Protein AF-A0A835PRR3-F1 (afdb_monomer_lite)

Secondary structure (DSSP, 8-state):
----BPP--GGGSGGGTTS---TT----B---------TT-------------SS-S--EEEE-TTS-EEEE---S--SEEEEEB-----SS-HHHHTT--B-EEEEE--TTS-HHHHHHHHHH---TT---HHHHS-SS-EEE-PPPPGGG-SS------S-EEEEEEESS--HHHHHHHHHTTEEEEEEETT--HHHHHHT--SEEEE---SS-GGG-HHHHHHHHTTBTTB-EEE-THHHHHHHHHTT--EEEEEEEEEEEEEEEEETTTTEEEEEEEEEEEEE-GGGPPTT----EEETTT--

Structure (mmCIF, N/CA/C/O backbone):
data_AF-A0A835PRR3-F1
#
_entry.id   AF-A0A835PRR3-F1
#
loop_
_atom_site.group_PDB
_atom_site.id
_atom_site.type_symbol
_atom_site.label_atom_id
_atom_site.label_alt_id
_atom_site.label_comp_id
_atom_site.label_asym_id
_atom_site.label_entity_id
_atom_site.label_seq_id
_atom_site.pdbx_PDB_ins_code
_atom_site.Cartn_x
_atom_site.Cartn_y
_atom_site.Cartn_z
_atom_site.occupancy
_atom_site.B_iso_or_equiv
_atom_site.auth_seq_id
_atom_site.auth_comp_id
_atom_site.auth_asym_id
_atom_site.auth_atom_id
_atom_site.pdbx_PDB_model_num
ATOM 1 N N . MET A 1 1 ? -4.590 7.959 -35.948 1.00 24.58 1 MET A N 1
ATOM 2 C CA . MET A 1 1 ? -4.380 8.519 -34.595 1.00 24.58 1 MET A CA 1
ATOM 3 C C . MET A 1 1 ? -3.191 7.795 -33.989 1.00 24.58 1 MET A C 1
ATOM 5 O O . MET A 1 1 ? -3.223 6.570 -33.960 1.00 24.58 1 MET A O 1
ATOM 9 N N . SER A 1 2 ? -2.133 8.516 -33.605 1.00 21.70 2 SER A N 1
ATOM 10 C CA . SER A 1 2 ? -0.987 7.900 -32.921 1.00 21.70 2 SER A CA 1
ATOM 11 C C . SER A 1 2 ? -1.391 7.552 -31.491 1.00 21.70 2 SER A C 1
ATOM 13 O O . SER A 1 2 ? -1.952 8.402 -30.801 1.00 21.70 2 SER A O 1
ATOM 15 N N . HIS A 1 3 ? -1.145 6.313 -31.068 1.00 23.25 3 HIS A N 1
ATOM 16 C CA . HIS A 1 3 ? -1.395 5.877 -29.698 1.00 23.25 3 HIS A CA 1
ATOM 17 C C . HIS A 1 3 ? -0.082 5.985 -28.918 1.00 23.25 3 HIS A C 1
ATOM 19 O O . HIS A 1 3 ? 0.772 5.098 -28.980 1.00 23.25 3 HIS A O 1
ATOM 25 N N . THR A 1 4 ? 0.088 7.098 -28.204 1.00 27.55 4 THR A N 1
ATOM 26 C CA . THR A 1 4 ? 1.218 7.289 -27.292 1.00 27.55 4 THR A CA 1
ATOM 27 C C . THR A 1 4 ? 1.032 6.407 -26.064 1.00 27.55 4 THR A C 1
ATOM 29 O O . THR A 1 4 ? 0.240 6.734 -25.181 1.00 27.55 4 THR A O 1
ATOM 32 N N . VAL A 1 5 ? 1.792 5.318 -25.980 1.00 29.97 5 VAL A N 1
ATOM 33 C CA . VAL A 1 5 ? 1.908 4.540 -24.744 1.00 29.97 5 VAL A CA 1
ATOM 34 C C . VAL A 1 5 ? 2.929 5.240 -23.848 1.00 29.97 5 VAL A C 1
ATOM 36 O O . VAL A 1 5 ? 4.074 5.463 -24.249 1.00 29.97 5 VAL A O 1
ATOM 39 N N . ARG A 1 6 ? 2.503 5.630 -22.643 1.00 35.03 6 ARG A N 1
ATOM 40 C CA . ARG A 1 6 ? 3.386 6.170 -21.604 1.00 35.03 6 ARG A CA 1
ATOM 41 C C . ARG A 1 6 ? 3.759 5.037 -20.658 1.00 35.03 6 ARG A C 1
ATOM 43 O O . ARG A 1 6 ? 2.879 4.451 -20.036 1.00 35.03 6 ARG A O 1
ATOM 50 N N . PHE A 1 7 ? 5.050 4.753 -20.561 1.00 36.50 7 PHE A N 1
ATOM 51 C CA . PHE A 1 7 ? 5.603 3.822 -19.582 1.00 36.50 7 PHE A CA 1
ATOM 52 C C . PHE A 1 7 ? 6.080 4.619 -18.370 1.00 36.50 7 PHE A C 1
ATOM 54 O O . PHE A 1 7 ? 6.680 5.687 -18.533 1.00 36.50 7 PHE A O 1
ATOM 61 N N . LEU A 1 8 ? 5.804 4.115 -17.169 1.00 39.47 8 LEU A N 1
ATOM 62 C CA . LEU A 1 8 ? 6.216 4.746 -15.919 1.00 39.47 8 LEU A CA 1
ATOM 63 C C . LEU A 1 8 ? 7.323 3.930 -15.262 1.00 39.47 8 LEU A C 1
ATOM 65 O O . LEU A 1 8 ? 7.172 2.727 -15.131 1.00 39.47 8 LEU A O 1
ATOM 69 N N . MET A 1 9 ? 8.394 4.592 -14.822 1.00 38.41 9 MET A N 1
ATOM 70 C CA . MET A 1 9 ? 9.474 3.999 -14.029 1.00 38.41 9 MET A CA 1
ATOM 71 C C . MET A 1 9 ? 9.696 4.842 -12.772 1.00 38.41 9 MET A C 1
ATOM 73 O O . MET A 1 9 ? 10.210 5.959 -12.851 1.00 38.41 9 MET A O 1
ATOM 77 N N . SER A 1 10 ? 9.334 4.310 -11.608 1.00 35.97 10 SER A N 1
ATOM 78 C CA . SER A 1 10 ? 9.335 5.054 -10.335 1.00 35.97 10 SER A CA 1
ATOM 79 C C . SER A 1 10 ? 10.709 5.521 -9.849 1.00 35.97 10 SER A C 1
ATOM 81 O O . SER A 1 10 ? 10.822 6.534 -9.162 1.00 35.97 10 SER A O 1
ATOM 83 N N . HIS A 1 11 ? 11.778 4.809 -10.211 1.00 32.09 11 HIS A N 1
ATOM 84 C CA . HIS A 1 11 ? 13.132 5.110 -9.738 1.00 32.09 11 HIS A CA 1
ATOM 85 C C . HIS A 1 11 ? 13.789 6.319 -10.434 1.00 32.09 11 HIS A C 1
ATOM 87 O O . HIS A 1 11 ? 14.873 6.733 -10.032 1.00 32.09 11 HIS A O 1
ATOM 93 N N . MET A 1 12 ? 13.150 6.940 -11.436 1.00 31.03 12 MET A N 1
ATOM 94 C CA . MET A 1 12 ? 13.678 8.162 -12.072 1.00 31.03 12 MET A CA 1
ATOM 95 C C . MET A 1 12 ? 13.361 9.469 -11.322 1.00 31.03 12 MET A C 1
ATOM 97 O O . MET A 1 12 ? 13.919 10.505 -11.673 1.00 31.03 12 MET A O 1
ATOM 101 N N . VAL A 1 13 ? 12.485 9.455 -10.310 1.00 32.78 13 VAL A N 1
ATOM 102 C CA . VAL A 1 13 ? 11.988 10.692 -9.663 1.00 32.78 13 VAL A CA 1
ATOM 103 C C . VAL A 1 13 ? 12.789 11.079 -8.406 1.00 32.78 13 VAL A C 1
ATOM 105 O O . VAL A 1 13 ? 12.761 12.232 -7.977 1.00 32.78 13 VAL A O 1
ATOM 108 N N . ARG A 1 14 ? 13.538 10.143 -7.803 1.00 32.22 14 ARG A N 1
ATOM 109 C CA . ARG A 1 14 ? 14.076 10.310 -6.437 1.00 32.22 14 ARG A CA 1
ATOM 110 C C . ARG A 1 14 ? 15.276 11.265 -6.320 1.00 32.22 14 ARG A C 1
ATOM 112 O O . ARG A 1 14 ? 15.438 11.881 -5.270 1.00 32.22 14 ARG A O 1
ATOM 119 N N . ASP A 1 15 ? 16.063 11.455 -7.381 1.00 27.59 15 ASP A N 1
ATOM 120 C CA . ASP A 1 15 ? 17.337 12.200 -7.322 1.00 27.59 15 ASP A CA 1
ATOM 121 C C . ASP A 1 15 ? 17.202 13.734 -7.219 1.00 27.59 15 ASP A C 1
ATOM 123 O O . ASP A 1 15 ? 18.200 14.413 -6.977 1.00 27.59 15 ASP A O 1
ATOM 127 N N . HIS A 1 16 ? 16.013 14.319 -7.419 1.00 31.92 16 HIS A N 1
ATOM 128 C CA . HIS A 1 16 ? 15.811 15.784 -7.475 1.00 31.92 16 HIS A CA 1
ATOM 129 C C . HIS A 1 16 ? 14.691 16.306 -6.545 1.00 31.92 16 HIS A C 1
ATOM 131 O O . HIS A 1 16 ? 14.059 17.328 -6.821 1.00 31.92 16 HIS A O 1
ATOM 137 N N . MET A 1 17 ? 14.482 15.654 -5.396 1.00 27.92 17 MET A N 1
ATOM 138 C CA . MET A 1 17 ? 13.503 16.035 -4.357 1.00 27.92 17 MET A CA 1
ATOM 139 C C . MET A 1 17 ? 13.890 17.309 -3.565 1.00 27.92 17 MET A C 1
ATOM 141 O O . MET A 1 17 ? 13.953 17.298 -2.340 1.00 27.92 17 MET A O 1
ATOM 145 N N . ASN A 1 18 ? 14.158 18.420 -4.259 1.00 27.00 18 ASN A N 1
ATOM 146 C CA . ASN A 1 18 ? 14.338 19.749 -3.653 1.00 27.00 18 ASN A CA 1
ATOM 147 C C . ASN A 1 18 ? 13.748 20.910 -4.483 1.00 27.00 18 ASN A C 1
ATOM 149 O O . ASN A 1 18 ? 13.787 22.059 -4.041 1.00 27.00 18 ASN A O 1
ATOM 153 N N . HIS A 1 19 ? 13.176 20.646 -5.667 1.00 27.19 19 HIS A N 1
ATOM 154 C CA . HIS A 1 19 ? 12.522 21.669 -6.490 1.00 27.19 19 HIS A CA 1
ATOM 155 C C . HIS A 1 19 ? 11.191 21.190 -7.084 1.00 27.19 19 HIS A C 1
ATOM 157 O O . HIS A 1 19 ? 10.981 20.009 -7.337 1.00 27.19 19 HIS A O 1
ATOM 163 N N . THR A 1 20 ? 10.279 22.143 -7.286 1.00 26.80 20 THR A N 1
ATOM 164 C CA . THR A 1 20 ? 8.867 21.933 -7.627 1.00 26.80 20 THR A CA 1
ATOM 165 C C . THR A 1 20 ? 8.673 21.140 -8.928 1.00 26.80 20 THR A C 1
ATOM 167 O O . THR A 1 20 ? 8.995 21.635 -10.014 1.00 26.80 20 THR A O 1
ATOM 170 N N . VAL A 1 21 ? 8.091 19.941 -8.811 1.00 28.31 21 VAL A N 1
ATOM 171 C CA . VAL A 1 21 ? 7.716 19.049 -9.926 1.00 28.31 21 VAL A CA 1
ATOM 172 C C . VAL A 1 21 ? 6.761 19.781 -10.877 1.00 28.31 21 VAL A C 1
ATOM 174 O O . VAL A 1 21 ? 5.802 20.417 -10.434 1.00 28.31 21 VAL A O 1
ATOM 177 N N . ARG A 1 22 ? 7.002 19.714 -12.192 1.00 25.97 22 ARG A N 1
ATOM 178 C CA . ARG A 1 22 ? 6.188 20.414 -13.208 1.00 25.97 22 ARG A CA 1
ATOM 179 C C . ARG A 1 22 ? 5.614 19.428 -14.242 1.00 25.97 22 ARG A C 1
ATOM 181 O O . ARG A 1 22 ? 6.009 18.272 -14.259 1.00 25.97 22 ARG A O 1
ATOM 188 N N . PRO A 1 23 ? 4.684 19.841 -15.129 1.00 28.30 23 PRO A N 1
ATOM 189 C CA . PRO A 1 23 ? 3.986 18.948 -16.077 1.00 28.30 23 PRO A CA 1
ATOM 190 C C . PRO A 1 23 ? 4.816 18.212 -17.154 1.00 28.30 23 PRO A C 1
ATOM 192 O O . PRO A 1 23 ? 4.285 17.918 -18.225 1.00 28.30 23 PRO A O 1
ATOM 195 N N . ARG A 1 24 ? 6.122 17.988 -16.961 1.00 30.05 24 ARG A N 1
ATOM 196 C CA . ARG A 1 24 ? 7.066 17.564 -18.013 1.00 30.05 24 ARG A CA 1
ATOM 197 C C . ARG A 1 24 ? 7.782 16.244 -17.726 1.00 30.05 24 ARG A C 1
ATOM 199 O O . ARG A 1 24 ? 8.630 15.856 -18.517 1.00 30.05 24 ARG A O 1
ATOM 206 N N . ASP A 1 25 ? 7.396 15.536 -16.670 1.00 31.38 25 ASP A N 1
ATOM 207 C CA . ASP A 1 25 ? 8.215 14.473 -16.080 1.00 31.38 25 ASP A CA 1
ATOM 208 C C . ASP A 1 25 ? 7.826 13.038 -16.541 1.00 31.38 25 ASP A C 1
ATOM 210 O O . ASP A 1 25 ? 8.001 12.070 -15.806 1.00 31.38 25 ASP A O 1
ATOM 214 N N . CYS A 1 26 ? 7.306 12.863 -17.771 1.00 35.88 26 CYS A N 1
ATOM 215 C CA . CYS A 1 26 ? 6.905 11.550 -18.327 1.00 35.88 26 CYS A CA 1
ATOM 216 C C . CYS A 1 26 ? 7.453 11.257 -19.738 1.00 35.88 26 CYS A C 1
ATOM 218 O O . CYS A 1 26 ? 7.429 12.116 -20.622 1.00 35.88 26 CYS A O 1
ATOM 220 N N . MET A 1 27 ? 7.829 9.993 -19.985 1.00 40.41 27 MET A N 1
ATOM 221 C CA . MET A 1 27 ? 8.346 9.532 -21.281 1.00 40.41 27 MET A CA 1
ATOM 222 C C . MET A 1 27 ? 7.255 9.400 -22.347 1.00 40.41 27 MET A C 1
ATOM 224 O O . MET A 1 27 ? 6.127 8.990 -22.080 1.00 40.41 27 MET A O 1
ATOM 228 N N . THR A 1 28 ? 7.631 9.711 -23.587 1.00 33.72 28 THR A N 1
ATOM 229 C CA . THR A 1 28 ? 6.841 9.445 -24.792 1.00 33.72 28 THR A CA 1
ATOM 230 C C . THR A 1 28 ? 7.548 8.365 -25.604 1.00 33.72 28 THR A C 1
ATOM 232 O O . THR A 1 28 ? 8.630 8.619 -26.133 1.00 33.72 28 THR A O 1
ATOM 235 N N . ILE A 1 29 ? 6.946 7.178 -25.724 1.00 34.09 29 ILE A N 1
ATOM 236 C CA . ILE A 1 29 ? 7.360 6.196 -26.733 1.00 34.09 29 ILE A CA 1
ATOM 237 C C . ILE A 1 29 ? 6.499 6.423 -27.979 1.00 34.09 29 ILE A C 1
ATOM 239 O O . ILE A 1 29 ? 5.290 6.188 -27.973 1.00 34.09 29 ILE A O 1
ATOM 243 N N . GLU A 1 30 ? 7.123 6.907 -29.054 1.00 30.89 30 GLU A N 1
ATOM 244 C CA . GLU A 1 30 ? 6.477 7.023 -30.363 1.00 30.89 30 GLU A CA 1
ATOM 245 C C . GLU A 1 30 ? 6.472 5.659 -31.061 1.00 30.89 30 GLU A C 1
ATOM 247 O O . GLU A 1 30 ? 7.415 5.291 -31.769 1.00 30.89 30 GLU A O 1
ATOM 252 N N . SER A 1 31 ? 5.384 4.907 -30.880 1.00 29.33 31 SER A N 1
ATOM 253 C CA . SER A 1 31 ? 5.149 3.671 -31.624 1.00 29.33 31 SER A CA 1
ATOM 254 C C . SER A 1 31 ? 4.989 3.978 -33.122 1.00 29.33 31 SER A C 1
ATOM 256 O O . SER A 1 31 ? 3.948 4.431 -33.596 1.00 29.33 31 SER A O 1
ATOM 258 N N . HIS A 1 32 ? 6.042 3.724 -33.902 1.00 27.72 32 HIS A N 1
ATOM 259 C CA . HIS A 1 32 ? 6.006 3.821 -35.363 1.00 27.72 32 HIS A CA 1
ATOM 260 C C . HIS A 1 32 ? 5.300 2.588 -35.954 1.00 27.72 32 HIS A C 1
ATOM 262 O O . HIS A 1 32 ? 5.912 1.714 -36.565 1.00 27.72 32 HIS A O 1
ATOM 268 N N . GLY A 1 33 ? 3.989 2.499 -35.715 1.00 23.42 33 GLY A N 1
ATOM 269 C CA . GLY A 1 33 ? 3.135 1.391 -36.130 1.00 23.42 33 GLY A CA 1
ATOM 270 C C . GLY A 1 33 ? 2.468 1.603 -37.492 1.00 23.42 33 GLY A C 1
ATOM 271 O O . GLY A 1 33 ? 1.622 2.478 -37.641 1.00 23.42 33 GLY A O 1
ATOM 272 N N . VAL A 1 34 ? 2.780 0.705 -38.433 1.00 22.50 34 VAL A N 1
ATOM 273 C CA . VAL A 1 34 ? 2.022 0.400 -39.666 1.00 22.50 34 VAL A CA 1
ATOM 274 C C . VAL A 1 34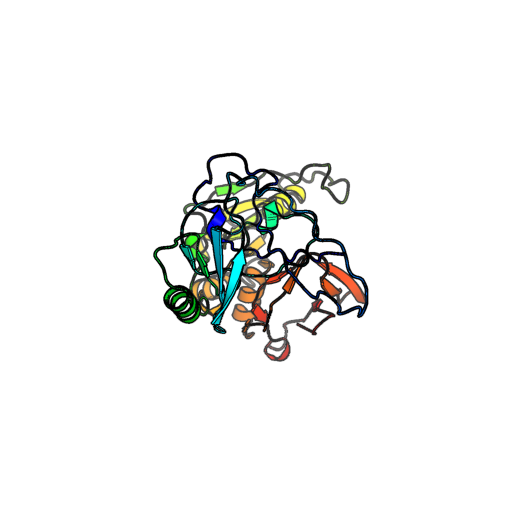 ? 1.905 1.533 -40.702 1.00 22.50 34 VAL A C 1
ATOM 276 O O . VAL A 1 34 ? 0.939 2.293 -40.740 1.00 22.50 34 VAL A O 1
ATOM 279 N N . VAL A 1 35 ? 2.818 1.528 -41.681 1.00 22.81 35 VAL A N 1
ATOM 280 C CA . VAL A 1 35 ? 2.527 2.080 -43.016 1.00 22.81 35 VAL A CA 1
ATOM 281 C C . VAL A 1 35 ? 1.766 1.017 -43.808 1.00 22.81 35 VAL A C 1
ATOM 283 O O . VAL A 1 35 ? 2.339 0.010 -44.221 1.00 22.81 35 VAL A O 1
ATOM 286 N N . GLY A 1 36 ? 0.467 1.233 -44.018 1.00 20.48 36 GLY A N 1
ATOM 287 C CA . GLY A 1 36 ? -0.329 0.397 -44.916 1.00 20.48 36 GLY A CA 1
ATOM 288 C C . GLY A 1 36 ? 0.148 0.546 -46.363 1.00 20.48 36 GLY A C 1
ATOM 289 O O . GLY A 1 36 ? 0.286 1.664 -46.862 1.00 20.48 36 GLY A O 1
ATOM 290 N N . ILE A 1 37 ? 0.387 -0.574 -47.048 1.00 23.11 37 ILE A N 1
ATOM 291 C CA . ILE A 1 37 ? 0.764 -0.571 -48.466 1.00 23.11 37 ILE A CA 1
ATOM 292 C C . ILE A 1 37 ? -0.478 -0.231 -49.297 1.00 23.11 37 ILE A C 1
ATOM 294 O O . ILE A 1 37 ? -1.300 -1.099 -49.582 1.00 23.11 37 ILE A O 1
ATOM 298 N N . ILE A 1 38 ? -0.595 1.030 -49.716 1.00 23.08 38 ILE A N 1
ATOM 299 C CA . ILE A 1 38 ? -1.476 1.430 -50.817 1.00 23.08 38 ILE A CA 1
ATOM 300 C C . ILE A 1 38 ? -0.634 1.382 -52.101 1.00 23.08 38 ILE A C 1
ATOM 302 O O . ILE A 1 38 ? 0.241 2.236 -52.278 1.00 23.08 38 ILE A O 1
ATOM 306 N N . PRO A 1 39 ? -0.835 0.404 -53.000 1.00 25.52 39 PRO A N 1
ATOM 307 C CA . PRO A 1 39 ? -0.102 0.374 -54.256 1.00 25.52 39 PRO A CA 1
ATOM 308 C C . PRO A 1 39 ? -0.560 1.526 -55.168 1.00 25.52 39 PRO A C 1
ATOM 310 O O . PRO A 1 39 ? -1.755 1.752 -55.340 1.00 25.52 39 PRO A O 1
ATOM 313 N N . ASN A 1 40 ? 0.408 2.190 -55.811 1.00 28.36 40 ASN A N 1
ATOM 314 C CA . ASN A 1 40 ? 0.242 3.185 -56.889 1.00 28.36 40 ASN A CA 1
ATOM 315 C C . ASN A 1 40 ? -0.033 4.661 -56.526 1.00 28.36 40 ASN A C 1
ATOM 317 O O . ASN A 1 40 ? -0.699 5.357 -57.289 1.00 28.36 40 ASN A O 1
ATOM 321 N N . VAL A 1 41 ? 0.597 5.208 -55.477 1.00 25.36 41 VAL A N 1
ATOM 322 C CA . VAL A 1 41 ? 0.830 6.670 -55.395 1.00 25.36 41 VAL A CA 1
ATOM 323 C C . VAL A 1 41 ? 2.331 6.976 -55.394 1.00 25.36 41 VAL A C 1
ATOM 325 O O . VAL A 1 41 ? 3.012 6.826 -54.383 1.00 25.36 41 VAL A O 1
ATOM 328 N N . ARG A 1 42 ? 2.861 7.440 -56.535 1.00 29.62 42 ARG A N 1
ATOM 329 C CA . ARG A 1 42 ? 4.204 8.040 -56.605 1.00 29.62 42 ARG A CA 1
ATOM 330 C C . ARG A 1 42 ? 4.153 9.452 -56.019 1.00 29.62 42 ARG A C 1
ATOM 332 O O . ARG A 1 42 ? 3.843 10.401 -56.734 1.00 29.62 42 ARG A O 1
ATOM 339 N N . ILE A 1 43 ? 4.485 9.599 -54.740 1.00 29.64 43 ILE A N 1
ATOM 340 C CA . ILE A 1 43 ? 4.765 10.918 -54.161 1.00 29.64 43 ILE A CA 1
ATOM 341 C C . ILE A 1 43 ? 6.177 11.328 -54.590 1.00 29.64 43 ILE A C 1
ATOM 343 O O . ILE A 1 43 ? 7.142 10.602 -54.352 1.00 29.64 43 ILE A O 1
ATOM 347 N N . ALA A 1 44 ? 6.295 12.479 -55.254 1.00 30.41 44 ALA A N 1
ATOM 348 C CA . ALA A 1 44 ? 7.583 13.024 -55.663 1.00 30.41 44 ALA A CA 1
ATOM 349 C C . ALA A 1 44 ? 8.435 13.353 -54.429 1.00 30.41 44 ALA A C 1
ATOM 351 O O . ALA A 1 44 ? 7.998 14.071 -53.528 1.00 30.41 44 ALA A O 1
ATOM 352 N N . GLN A 1 45 ? 9.657 12.827 -54.392 1.00 32.19 45 GLN A N 1
ATOM 353 C CA . GLN A 1 45 ? 10.551 12.983 -53.253 1.00 32.19 45 GLN A CA 1
ATOM 354 C C . GLN A 1 45 ? 11.202 14.370 -53.285 1.00 32.19 45 GLN A C 1
ATOM 356 O O . GLN A 1 45 ? 12.290 14.556 -53.826 1.00 32.19 45 GLN A O 1
ATOM 361 N N . ILE A 1 46 ? 10.510 15.360 -52.713 1.00 32.72 46 ILE A N 1
ATOM 362 C CA . ILE A 1 46 ? 11.083 16.682 -52.455 1.00 32.72 46 ILE A CA 1
ATOM 363 C C . ILE A 1 46 ? 12.263 16.487 -51.502 1.00 32.72 46 ILE A C 1
ATOM 365 O O . ILE A 1 46 ? 12.090 16.054 -50.361 1.00 32.72 46 ILE A O 1
ATOM 369 N N . ALA A 1 47 ? 13.464 16.809 -51.981 1.00 37.75 47 ALA A N 1
ATOM 370 C CA . ALA A 1 47 ? 14.680 16.803 -51.186 1.00 37.75 47 ALA A CA 1
ATOM 371 C C . ALA A 1 47 ? 14.638 17.951 -50.165 1.00 37.75 47 ALA A C 1
ATOM 373 O O . ALA A 1 47 ? 15.197 19.026 -50.375 1.00 37.75 47 ALA A O 1
ATOM 374 N N . LEU A 1 48 ? 13.948 17.725 -49.047 1.00 37.91 48 LEU A N 1
ATOM 375 C CA . LEU A 1 48 ? 14.081 18.565 -47.866 1.00 37.91 48 LEU A CA 1
ATOM 376 C C . LEU A 1 48 ? 15.512 18.417 -47.348 1.00 37.91 48 LEU A C 1
ATOM 378 O O . LEU A 1 48 ? 15.900 17.348 -46.872 1.00 37.91 48 LEU A O 1
ATOM 382 N N . ASN A 1 49 ? 16.284 19.501 -47.451 1.00 36.06 49 ASN A N 1
ATOM 383 C CA . ASN A 1 49 ? 17.604 19.606 -46.841 1.00 36.06 49 ASN A CA 1
ATOM 384 C C . ASN A 1 49 ? 17.525 19.134 -45.385 1.00 36.06 49 ASN A C 1
ATOM 386 O O . ASN A 1 49 ? 16.687 19.619 -44.618 1.00 36.06 49 ASN A O 1
ATOM 390 N N . LYS A 1 50 ? 18.404 18.201 -45.000 1.00 41.31 50 LYS A N 1
ATOM 391 C CA . LYS A 1 50 ? 18.578 17.820 -43.598 1.00 41.31 50 LYS A CA 1
ATOM 392 C C . LYS A 1 50 ? 19.102 19.035 -42.837 1.00 41.31 50 LYS A C 1
ATOM 394 O O . LYS A 1 50 ? 20.300 19.283 -42.799 1.00 41.31 50 LYS A O 1
ATOM 399 N N . VAL A 1 51 ? 18.190 19.788 -42.231 1.00 42.81 51 VAL A N 1
ATOM 400 C CA . VAL A 1 51 ? 18.529 20.650 -41.103 1.00 42.81 51 VAL A CA 1
ATOM 401 C C . VAL A 1 51 ? 18.940 19.705 -39.983 1.00 42.81 51 VAL A C 1
ATOM 403 O O . VAL A 1 51 ? 18.092 18.967 -39.472 1.00 42.81 51 VAL A O 1
ATOM 406 N N . ASP A 1 52 ? 20.228 19.696 -39.637 1.00 42.69 52 ASP A N 1
ATOM 407 C CA . ASP A 1 52 ? 20.710 18.971 -38.467 1.00 42.69 52 ASP A CA 1
ATOM 408 C C . ASP A 1 52 ? 19.981 19.514 -37.240 1.00 42.69 52 ASP A C 1
ATOM 410 O O . ASP A 1 52 ? 20.160 20.657 -36.815 1.00 42.69 52 ASP A O 1
ATOM 414 N N . ARG A 1 53 ? 19.079 18.691 -36.703 1.00 45.59 53 ARG A N 1
ATOM 415 C CA . ARG A 1 53 ? 18.337 19.023 -35.493 1.00 45.59 53 ARG A CA 1
ATOM 416 C C . ARG A 1 53 ? 19.339 18.951 -34.338 1.00 45.59 53 ARG A C 1
ATOM 418 O O . ARG A 1 53 ? 19.929 17.888 -34.158 1.00 45.59 53 ARG A O 1
ATOM 425 N N . PRO A 1 54 ? 19.520 20.005 -33.521 1.00 49.25 54 PRO A N 1
ATOM 426 C CA . PRO A 1 54 ? 20.522 20.019 -32.448 1.00 49.25 54 PRO A CA 1
ATOM 427 C C . PRO A 1 54 ? 20.184 19.099 -31.254 1.00 49.25 54 PRO A C 1
ATOM 429 O O . PRO A 1 54 ? 20.763 19.228 -30.179 1.00 49.25 54 PRO A O 1
ATOM 432 N N . TRP A 1 55 ? 19.247 18.164 -31.425 1.00 48.94 55 TRP A N 1
ATOM 433 C CA . TRP A 1 55 ? 18.862 17.141 -30.461 1.00 48.94 55 TRP A CA 1
ATOM 434 C C . TRP A 1 55 ? 18.820 15.773 -31.151 1.00 48.94 55 TRP A C 1
ATOM 436 O O . TRP A 1 55 ? 18.284 15.638 -32.255 1.00 48.94 55 TRP A O 1
ATOM 446 N N . LYS A 1 56 ? 19.335 14.738 -30.474 1.00 54.12 56 LYS A N 1
ATOM 447 C CA . LYS A 1 56 ? 19.184 13.343 -30.910 1.00 54.12 56 LYS A CA 1
ATOM 448 C C . LYS A 1 56 ? 17.688 13.002 -31.029 1.00 54.12 56 LYS A C 1
ATOM 450 O O . LYS A 1 56 ? 16.867 13.453 -30.226 1.00 54.12 56 LYS A O 1
ATOM 455 N N . THR A 1 57 ? 17.315 12.240 -32.058 1.00 57.38 57 THR A N 1
ATOM 456 C CA . THR A 1 57 ? 15.920 11.813 -32.290 1.00 57.38 57 THR A CA 1
ATOM 457 C C . THR A 1 57 ? 15.488 10.683 -31.359 1.00 57.38 57 THR A C 1
ATOM 459 O O . THR A 1 57 ? 14.323 10.638 -30.980 1.00 57.38 57 THR A O 1
ATOM 462 N N . ALA A 1 58 ? 16.432 9.839 -30.944 1.00 60.94 58 ALA A N 1
ATOM 463 C CA . ALA A 1 58 ? 16.328 8.931 -29.809 1.00 60.94 58 ALA A CA 1
ATOM 464 C C . ALA A 1 58 ? 17.696 8.892 -29.107 1.00 60.94 58 ALA A C 1
ATOM 466 O O . ALA A 1 58 ? 18.732 8.871 -29.774 1.00 60.94 58 ALA A O 1
ATOM 467 N N . ASP A 1 59 ? 17.698 8.935 -27.780 1.00 73.06 59 ASP A N 1
ATOM 468 C CA . ASP A 1 59 ? 18.891 8.957 -26.915 1.00 73.06 59 ASP A CA 1
ATOM 469 C C . ASP A 1 59 ? 18.714 8.096 -25.652 1.00 73.06 59 ASP A C 1
ATOM 471 O O . ASP A 1 59 ? 19.517 8.162 -24.724 1.00 73.06 59 ASP A O 1
ATOM 475 N N . THR A 1 60 ? 17.656 7.282 -25.616 1.00 81.56 60 THR A N 1
ATOM 476 C CA . THR A 1 60 ? 17.350 6.334 -24.540 1.00 81.56 60 THR A CA 1
ATOM 477 C C . THR A 1 60 ? 16.957 4.987 -25.127 1.00 81.56 60 THR A C 1
ATOM 479 O O . THR A 1 60 ? 16.381 4.915 -26.215 1.00 81.56 60 THR A O 1
ATOM 482 N N . ARG A 1 61 ? 17.216 3.919 -24.379 1.00 83.44 61 ARG A N 1
ATOM 483 C CA . ARG A 1 61 ? 16.710 2.570 -24.639 1.00 83.44 61 ARG A CA 1
ATOM 484 C C . ARG A 1 61 ? 15.880 2.096 -23.454 1.00 83.44 61 ARG A C 1
ATOM 486 O O . ARG A 1 61 ? 16.328 2.228 -22.316 1.00 83.44 61 ARG A O 1
ATOM 493 N N . LEU A 1 62 ? 14.709 1.534 -23.738 1.00 81.25 62 LEU A N 1
ATOM 494 C CA . LEU A 1 62 ? 13.979 0.650 -22.832 1.00 81.25 62 LEU A CA 1
ATOM 495 C C . LEU A 1 62 ? 14.291 -0.794 -23.237 1.00 81.25 62 LEU A C 1
ATOM 497 O O . LEU A 1 62 ? 13.990 -1.182 -24.365 1.00 81.25 62 LEU A O 1
ATOM 501 N N . ALA A 1 63 ? 14.892 -1.565 -22.335 1.00 81.19 63 ALA A N 1
ATOM 502 C CA . ALA A 1 63 ? 15.148 -2.992 -22.509 1.00 81.19 63 ALA A CA 1
ATOM 503 C C . ALA A 1 63 ? 14.248 -3.810 -21.575 1.00 81.19 63 ALA A C 1
ATOM 505 O O . ALA A 1 63 ? 14.142 -3.496 -20.385 1.00 81.19 63 ALA A O 1
ATOM 506 N N . LEU A 1 64 ? 13.617 -4.853 -22.116 1.00 78.56 64 LEU A N 1
ATOM 507 C CA . LEU A 1 64 ? 12.748 -5.774 -21.381 1.00 78.56 64 LEU A CA 1
ATOM 508 C C . LEU A 1 64 ? 13.371 -7.180 -21.304 1.00 78.56 64 LEU A C 1
ATOM 510 O O . LEU A 1 64 ? 14.248 -7.540 -22.093 1.00 78.56 64 LEU A O 1
ATOM 514 N N . GLU A 1 65 ? 12.919 -7.990 -20.343 1.00 77.19 65 GLU A N 1
ATOM 515 C CA . GLU A 1 65 ? 13.464 -9.335 -20.084 1.00 77.19 65 GLU A CA 1
ATOM 516 C C . GLU A 1 65 ? 13.316 -10.311 -21.269 1.00 77.19 65 GLU A C 1
ATOM 518 O O . GLU A 1 65 ? 14.163 -11.194 -21.470 1.00 77.19 65 GLU A O 1
ATOM 523 N N . ASP A 1 66 ? 12.294 -10.111 -22.107 1.00 78.25 66 ASP A N 1
ATOM 524 C CA . ASP A 1 66 ? 12.041 -10.880 -23.330 1.00 78.25 66 ASP A CA 1
ATOM 525 C C . ASP A 1 66 ? 13.100 -10.641 -24.425 1.00 78.25 66 ASP A C 1
ATOM 527 O O . ASP A 1 66 ? 13.195 -11.408 -25.383 1.00 78.25 66 ASP A O 1
ATOM 531 N N . GLY A 1 67 ? 13.959 -9.634 -24.245 1.00 78.56 67 GLY A N 1
ATOM 532 C CA . GLY A 1 67 ? 14.979 -9.219 -25.202 1.00 78.56 67 GLY A CA 1
ATOM 533 C C . GLY A 1 67 ? 14.515 -8.134 -26.172 1.00 78.56 67 GLY A C 1
ATOM 534 O O . GLY A 1 67 ? 15.283 -7.772 -27.064 1.00 78.56 67 GLY A O 1
ATOM 535 N N . SER A 1 68 ? 13.298 -7.601 -26.026 1.00 77.88 68 SER A N 1
ATOM 536 C CA . SER A 1 68 ? 12.856 -6.451 -26.810 1.00 77.88 68 SER A CA 1
ATOM 537 C C . SER A 1 68 ? 13.562 -5.166 -26.361 1.00 77.88 68 SER A C 1
ATOM 539 O O . SER A 1 68 ? 13.735 -4.891 -25.170 1.00 77.88 68 SER A O 1
ATOM 541 N N . ILE A 1 69 ? 13.983 -4.376 -27.352 1.00 80.94 69 ILE A N 1
ATOM 542 C CA . ILE A 1 69 ? 14.631 -3.075 -27.179 1.00 80.94 69 ILE A CA 1
ATOM 543 C C . ILE A 1 69 ? 13.782 -2.022 -27.881 1.00 80.94 69 ILE A C 1
ATOM 545 O O . ILE A 1 69 ? 13.506 -2.129 -29.077 1.00 80.94 69 ILE A O 1
ATOM 549 N N . TRP A 1 70 ? 13.412 -0.977 -27.150 1.00 80.06 70 TRP A N 1
ATOM 550 C CA . TRP A 1 70 ? 12.633 0.143 -27.663 1.00 80.06 70 TRP A CA 1
ATOM 551 C C . TRP A 1 70 ? 13.465 1.421 -27.590 1.00 80.06 70 TRP A C 1
ATOM 553 O O . TRP A 1 70 ? 13.835 1.884 -26.509 1.00 80.06 70 TRP A O 1
ATOM 563 N N . MET A 1 71 ? 13.761 1.998 -28.756 1.00 80.38 71 MET A N 1
ATOM 564 C CA . MET A 1 71 ? 14.417 3.302 -28.851 1.00 80.38 71 MET A CA 1
ATOM 565 C C . MET A 1 71 ? 13.434 4.399 -28.439 1.00 80.38 71 MET A C 1
ATOM 567 O O . MET A 1 71 ? 12.332 4.493 -28.980 1.00 80.38 71 MET A O 1
ATOM 571 N N . ALA A 1 72 ? 13.847 5.242 -27.500 1.00 73.25 72 ALA A N 1
ATOM 572 C CA . ALA A 1 72 ? 13.035 6.307 -26.932 1.00 73.25 72 ALA A CA 1
ATOM 573 C C . ALA A 1 72 ? 13.848 7.601 -26.776 1.00 73.25 72 ALA A C 1
ATOM 575 O O . ALA A 1 72 ? 15.062 7.644 -27.000 1.00 73.25 72 ALA A O 1
ATOM 576 N N . LYS A 1 73 ? 13.163 8.678 -26.391 1.00 73.81 73 LYS A N 1
ATOM 577 C CA . LYS A 1 73 ? 13.767 9.989 -26.154 1.00 73.81 73 LYS A CA 1
ATOM 578 C C . LYS A 1 73 ? 13.672 10.360 -24.674 1.00 73.81 73 LYS A C 1
ATOM 580 O O . LYS A 1 73 ? 12.574 10.358 -24.114 1.00 73.81 73 LYS A O 1
ATOM 585 N N . SER A 1 74 ? 14.801 10.717 -24.069 1.00 72.25 74 SER A N 1
ATOM 586 C CA . SER A 1 74 ? 14.857 11.265 -22.720 1.00 72.25 74 SER A CA 1
ATOM 587 C C . SER A 1 74 ? 14.443 12.733 -22.715 1.00 72.25 74 SER A C 1
ATOM 589 O O . SER A 1 74 ? 14.586 13.489 -23.678 1.00 72.25 74 SER A O 1
ATOM 591 N N . PHE A 1 75 ? 13.923 13.121 -21.567 1.00 67.75 75 PHE A N 1
ATOM 592 C CA . PHE A 1 75 ? 13.543 14.469 -21.165 1.00 67.75 75 PHE A CA 1
ATOM 593 C C . PHE A 1 75 ? 13.853 14.669 -19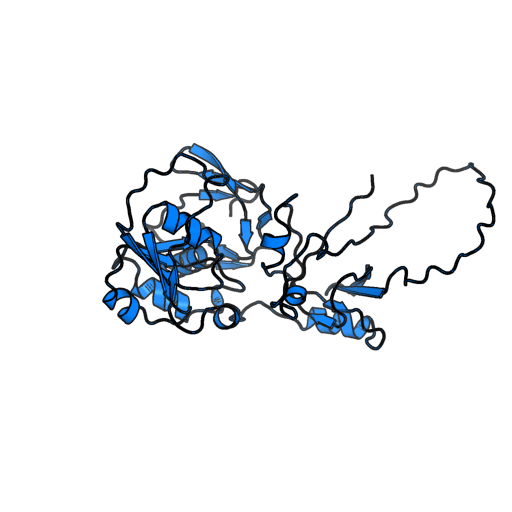.661 1.00 67.75 75 PHE A C 1
ATOM 595 O O . PHE A 1 75 ? 13.586 15.744 -19.131 1.00 67.75 75 PHE A O 1
ATOM 602 N N . GLY A 1 76 ? 14.394 13.640 -18.987 1.00 65.44 76 GLY A N 1
ATOM 603 C CA . GLY A 1 76 ? 14.689 13.596 -17.553 1.00 65.44 76 GLY A CA 1
ATOM 604 C C . GLY A 1 76 ? 16.184 13.410 -17.272 1.00 65.44 76 GLY A C 1
ATOM 605 O O . GLY A 1 76 ? 17.031 13.766 -18.095 1.00 65.44 76 GLY A O 1
ATOM 606 N N . ALA A 1 77 ? 16.517 12.853 -16.104 1.00 67.94 77 ALA A N 1
ATOM 607 C CA . ALA A 1 77 ? 17.902 12.602 -15.705 1.00 67.94 77 ALA A CA 1
ATOM 608 C C . ALA A 1 77 ? 18.629 11.628 -16.658 1.00 67.94 77 ALA A C 1
ATOM 610 O O . ALA A 1 77 ? 18.017 10.774 -17.303 1.00 67.94 77 ALA A O 1
ATOM 611 N N . ARG A 1 78 ? 19.960 11.757 -16.742 1.00 75.81 78 ARG A N 1
ATOM 612 C CA . ARG A 1 78 ? 20.826 10.817 -17.471 1.00 75.81 78 ARG A CA 1
ATOM 613 C C . ARG A 1 78 ? 21.307 9.713 -16.539 1.00 75.81 78 ARG A C 1
ATOM 615 O O . ARG A 1 78 ? 21.718 10.002 -15.422 1.00 75.81 78 ARG A O 1
ATOM 622 N N . GLY A 1 79 ? 21.341 8.485 -17.039 1.00 77.69 79 GLY A N 1
ATOM 623 C CA . GLY A 1 79 ? 21.860 7.323 -16.324 1.00 77.69 79 GLY A CA 1
ATOM 624 C C . GLY A 1 79 ? 21.292 6.018 -16.870 1.00 77.69 79 GLY A C 1
ATOM 625 O O . GLY A 1 79 ? 20.706 5.983 -17.955 1.00 77.69 79 GLY A O 1
ATOM 626 N N . THR A 1 80 ? 21.449 4.950 -16.092 1.00 77.56 80 THR A N 1
ATOM 627 C CA . THR A 1 80 ? 20.733 3.686 -16.288 1.00 77.56 80 THR A CA 1
ATOM 628 C C . THR A 1 80 ? 20.002 3.337 -15.005 1.00 77.56 80 THR A C 1
ATOM 630 O O . THR A 1 80 ? 20.662 3.142 -13.989 1.00 77.56 80 THR A O 1
ATOM 633 N N . GLN A 1 81 ? 18.678 3.212 -15.070 1.00 74.06 81 GLN A N 1
ATOM 634 C CA . GLN A 1 81 ? 17.863 2.692 -13.977 1.00 74.06 81 GLN A CA 1
ATOM 635 C C . GLN A 1 81 ? 17.307 1.320 -14.337 1.00 74.06 81 GLN A C 1
ATOM 637 O O . GLN A 1 81 ? 16.785 1.109 -15.433 1.00 74.06 81 GLN A O 1
ATOM 642 N N . VAL A 1 82 ? 17.424 0.398 -13.385 1.00 70.94 82 VAL A N 1
ATOM 643 C CA . VAL A 1 82 ? 16.800 -0.925 -13.410 1.00 70.94 82 VAL A CA 1
ATOM 644 C C . VAL A 1 82 ? 15.614 -0.892 -12.462 1.00 70.94 82 VAL A C 1
ATOM 646 O O . VAL A 1 82 ? 15.669 -0.247 -11.416 1.00 70.94 82 VAL A O 1
ATOM 649 N N . GLY A 1 83 ? 14.548 -1.584 -12.828 1.00 68.56 83 GLY A N 1
ATOM 650 C CA . GLY A 1 83 ? 13.373 -1.727 -11.998 1.00 68.56 83 GLY A CA 1
ATOM 651 C C . GLY A 1 83 ? 12.141 -1.283 -12.752 1.00 68.56 83 GLY A C 1
ATOM 652 O O . GLY A 1 83 ? 11.880 -1.803 -13.823 1.00 68.56 83 GLY A O 1
ATOM 653 N N . GLU A 1 84 ? 11.409 -0.366 -12.121 1.00 69.25 84 GLU A N 1
ATOM 654 C CA . GLU A 1 84 ? 9.953 -0.385 -11.924 1.00 69.25 84 GLU A CA 1
ATOM 655 C C . GLU A 1 84 ? 8.935 0.019 -13.071 1.00 69.25 84 GLU A C 1
ATOM 657 O O . GLU A 1 84 ? 8.307 1.059 -12.866 1.00 69.25 84 GLU A O 1
ATOM 662 N N . VAL A 1 85 ? 8.774 -0.665 -14.229 1.00 69.06 85 VAL A N 1
ATOM 663 C CA . VAL A 1 85 ? 8.068 -0.317 -15.517 1.00 69.06 85 VAL A CA 1
ATOM 664 C C . VAL A 1 85 ? 6.552 -0.684 -15.757 1.00 69.06 85 VAL A C 1
ATOM 666 O O . VAL A 1 85 ? 6.230 -1.449 -16.673 1.00 69.06 85 VAL A O 1
ATOM 669 N N . VAL A 1 86 ? 5.560 -0.141 -15.043 1.00 65.56 86 VAL A N 1
ATOM 670 C CA . VAL A 1 86 ? 4.110 -0.421 -15.272 1.00 65.56 86 VAL A CA 1
ATOM 671 C C . VAL A 1 86 ? 3.507 0.333 -16.462 1.00 65.56 86 VAL A C 1
ATOM 673 O O . VAL A 1 86 ? 3.980 1.401 -16.860 1.00 65.56 86 VAL A O 1
ATOM 676 N N . PHE A 1 87 ? 2.373 -0.176 -16.965 1.00 68.38 87 PHE A N 1
ATOM 677 C CA . PHE A 1 87 ? 1.350 0.672 -17.585 1.00 68.38 87 PHE A CA 1
ATOM 678 C C . PHE A 1 87 ? 0.301 1.056 -16.532 1.00 68.38 87 PHE A C 1
ATOM 680 O O . PHE A 1 87 ? -0.092 0.222 -15.722 1.00 68.38 87 PHE A O 1
ATOM 687 N N . ASN A 1 88 ? -0.170 2.304 -16.555 1.00 64.69 88 ASN A N 1
ATOM 688 C CA . ASN A 1 88 ? -1.296 2.768 -15.743 1.00 64.69 88 ASN A CA 1
ATOM 689 C C . ASN A 1 88 ? -2.334 3.413 -16.679 1.00 64.69 88 ASN A C 1
ATOM 691 O O . ASN A 1 88 ? -1.963 4.189 -17.560 1.00 64.69 88 ASN A O 1
ATOM 695 N N . THR A 1 89 ? -3.617 3.071 -16.540 1.00 66.81 89 THR A N 1
ATOM 696 C CA . THR A 1 89 ? -4.690 3.512 -17.458 1.00 66.81 89 THR A CA 1
ATOM 697 C C . THR A 1 89 ? -5.235 4.913 -17.157 1.00 66.81 89 THR A C 1
ATOM 699 O O . THR A 1 89 ? -6.093 5.411 -17.890 1.00 66.81 89 THR A O 1
ATOM 702 N N . SER A 1 90 ? -4.767 5.562 -16.088 1.00 59.97 90 SER A N 1
ATOM 703 C CA . SER A 1 90 ? -5.255 6.875 -15.657 1.00 59.97 90 SER A CA 1
ATOM 704 C C . SER A 1 90 ? -4.917 7.972 -16.672 1.00 59.97 90 SER A C 1
ATOM 706 O O . SER A 1 90 ? -3.766 8.160 -17.060 1.00 59.97 90 SER A O 1
ATOM 708 N N . LEU A 1 91 ? -5.935 8.733 -17.084 1.00 36.09 91 LEU A N 1
ATOM 709 C CA . LEU A 1 91 ? -5.803 9.817 -18.070 1.00 36.09 91 LEU A CA 1
ATOM 710 C C . LEU A 1 91 ? -5.291 11.139 -17.459 1.00 36.09 91 LEU A C 1
ATOM 712 O O . LEU A 1 91 ? -4.866 12.037 -18.186 1.00 36.09 91 LEU A O 1
ATOM 716 N N . THR A 1 92 ? -5.336 11.259 -16.131 1.00 41.50 92 THR A N 1
ATOM 717 C CA . THR A 1 92 ? -4.922 12.414 -15.317 1.00 41.50 92 THR A CA 1
ATOM 718 C C . THR A 1 92 ? -4.210 11.925 -14.043 1.00 41.50 92 THR A C 1
ATOM 720 O O . THR A 1 92 ? -4.103 10.720 -13.826 1.00 41.50 92 THR A O 1
ATOM 723 N N . GLY A 1 93 ? -3.688 12.839 -13.213 1.00 54.09 93 GLY A N 1
ATOM 724 C CA . GLY A 1 93 ? -3.014 12.484 -11.950 1.00 54.09 93 GLY A CA 1
ATOM 725 C C . GLY A 1 93 ? -1.579 11.961 -12.113 1.00 54.09 93 GLY A C 1
ATOM 726 O O . GLY A 1 93 ? -1.109 11.145 -11.325 1.00 54.09 93 GLY A O 1
ATOM 727 N N . TYR A 1 94 ? -0.877 12.366 -13.175 1.00 49.00 94 TYR A N 1
ATOM 728 C CA . TYR A 1 94 ? 0.445 11.821 -13.496 1.00 49.00 94 TYR A CA 1
ATOM 729 C C . TYR A 1 94 ? 1.530 12.197 -12.471 1.00 49.00 94 TYR A C 1
ATOM 731 O O . TYR A 1 94 ? 2.470 11.427 -12.317 1.00 49.00 94 TYR A O 1
ATOM 739 N N . GLN A 1 95 ? 1.425 13.323 -11.750 1.00 44.19 95 GLN A N 1
ATOM 740 C CA . GLN A 1 95 ? 2.415 13.681 -10.716 1.00 44.19 95 GLN A CA 1
ATOM 741 C C . GLN A 1 95 ? 2.279 12.766 -9.487 1.00 44.19 95 GLN A C 1
ATOM 743 O O . GLN A 1 95 ? 3.268 12.402 -8.859 1.00 44.19 95 GLN A O 1
ATOM 748 N N . GLU A 1 96 ? 1.052 12.344 -9.201 1.00 55.25 96 GLU A N 1
ATOM 749 C CA . GLU A 1 96 ? 0.627 11.494 -8.092 1.00 55.25 96 GLU A CA 1
ATOM 750 C C . GLU A 1 96 ? 0.807 9.992 -8.377 1.00 55.25 96 GLU A C 1
ATOM 752 O O . GLU A 1 96 ? 0.775 9.176 -7.453 1.00 55.25 96 GLU A O 1
ATOM 757 N N . ILE A 1 97 ? 0.975 9.633 -9.655 1.00 55.12 97 ILE A N 1
ATOM 758 C CA . ILE A 1 97 ? 1.319 8.287 -10.136 1.00 55.12 97 ILE A CA 1
ATOM 759 C C . ILE A 1 97 ? 2.843 8.145 -10.316 1.00 55.12 97 ILE A C 1
ATOM 761 O O . ILE A 1 97 ? 3.383 7.065 -10.103 1.00 55.12 97 ILE A O 1
ATOM 765 N N . LEU A 1 98 ? 3.570 9.224 -10.643 1.00 47.66 98 LEU A N 1
ATOM 766 C CA . LEU A 1 98 ? 5.041 9.227 -10.758 1.00 47.66 98 LEU A CA 1
ATOM 767 C C . LEU A 1 98 ? 5.773 8.851 -9.460 1.00 47.66 98 LEU A C 1
ATOM 769 O O . LEU A 1 98 ? 6.923 8.417 -9.511 1.00 47.66 98 LEU A O 1
ATOM 773 N N . THR A 1 99 ? 5.113 8.977 -8.311 1.00 49.50 99 THR A N 1
ATOM 774 C CA . THR A 1 99 ? 5.623 8.557 -7.000 1.00 49.50 99 THR A CA 1
ATOM 775 C C . THR A 1 99 ? 5.298 7.094 -6.640 1.00 49.50 99 THR A C 1
ATOM 777 O O . THR A 1 99 ? 5.589 6.679 -5.521 1.00 49.50 99 THR A O 1
ATOM 780 N N . ASP A 1 100 ? 4.735 6.297 -7.563 1.00 50.22 100 ASP A N 1
ATOM 781 C CA . ASP A 1 100 ? 4.203 4.938 -7.327 1.00 50.22 100 ASP A CA 1
ATOM 782 C C . ASP A 1 100 ? 4.990 3.842 -8.131 1.00 50.22 100 ASP A C 1
ATOM 784 O O . ASP A 1 100 ? 5.187 4.013 -9.337 1.00 50.22 100 ASP A O 1
ATOM 788 N N . PRO A 1 101 ? 5.493 2.731 -7.529 1.00 38.97 101 PRO A N 1
ATOM 789 C CA . PRO A 1 101 ? 6.439 1.785 -8.187 1.00 38.97 101 PRO A CA 1
ATOM 790 C C . PRO A 1 101 ? 5.903 0.391 -8.631 1.00 38.97 101 PRO A C 1
ATOM 792 O O . PRO A 1 101 ? 5.312 -0.282 -7.790 1.00 38.97 101 PRO A O 1
ATOM 795 N N . SER A 1 102 ? 6.179 -0.109 -9.874 1.00 32.59 102 SER A N 1
ATOM 796 C CA . SER A 1 102 ? 5.938 -1.533 -10.331 1.00 32.59 102 SER A CA 1
ATOM 797 C C . SER A 1 102 ? 6.412 -1.967 -11.782 1.00 32.59 102 SER A C 1
ATOM 799 O O . SER A 1 102 ? 6.333 -1.133 -12.658 1.00 32.59 102 SER A O 1
ATOM 801 N N . TYR A 1 103 ? 6.858 -3.243 -12.006 1.00 34.56 103 TYR A N 1
ATOM 802 C CA . TYR A 1 103 ? 7.473 -4.083 -13.133 1.00 34.56 103 TYR A CA 1
ATOM 803 C C . TYR A 1 103 ? 8.974 -4.111 -13.514 1.00 34.56 103 TYR A C 1
ATOM 805 O O . TYR A 1 103 ? 9.576 -3.089 -13.713 1.00 34.56 103 TYR A O 1
ATOM 813 N N . ALA A 1 104 ? 9.587 -5.275 -13.779 1.00 39.88 104 ALA A N 1
ATOM 814 C CA . ALA A 1 104 ? 11.017 -5.367 -14.133 1.00 39.88 104 ALA A CA 1
ATOM 815 C C . ALA A 1 104 ? 11.366 -4.920 -15.578 1.00 39.88 104 ALA A C 1
ATOM 817 O O . ALA A 1 104 ? 10.840 -5.446 -16.558 1.00 39.88 104 ALA A O 1
ATOM 818 N N . GLY A 1 105 ? 12.325 -3.999 -15.714 1.00 48.66 105 GLY A N 1
ATOM 819 C CA . GLY A 1 105 ? 12.923 -3.560 -16.981 1.00 48.66 105 GLY A CA 1
ATOM 820 C C . GLY A 1 105 ? 14.091 -2.590 -16.764 1.00 48.66 105 GLY A C 1
ATOM 821 O O . GLY A 1 105 ? 14.476 -2.318 -15.624 1.00 48.66 105 GLY A O 1
ATOM 822 N N . VAL A 1 106 ? 14.681 -2.066 -17.845 1.00 56.88 106 VAL A N 1
ATOM 823 C CA . VAL A 1 106 ? 15.823 -1.130 -17.774 1.00 56.88 106 VAL A CA 1
ATOM 824 C C . VAL A 1 106 ? 15.626 0.067 -18.696 1.00 56.88 106 VAL A C 1
ATOM 826 O O . VAL A 1 106 ? 15.455 -0.105 -19.901 1.00 56.88 106 VAL A O 1
ATOM 829 N N . LEU A 1 107 ? 15.725 1.281 -18.148 1.00 65.88 107 LEU A N 1
ATOM 830 C CA . LEU A 1 107 ? 15.860 2.521 -18.916 1.00 65.88 107 LEU A CA 1
ATOM 831 C C . LEU A 1 107 ? 17.313 2.988 -18.882 1.00 65.88 107 LEU A C 1
ATOM 833 O O . LEU A 1 107 ? 17.873 3.176 -17.805 1.00 65.88 107 LEU A O 1
ATOM 837 N N . SER A 1 108 ? 17.923 3.208 -20.049 1.00 62.72 108 SER A N 1
ATOM 838 C CA . SER A 1 108 ? 19.313 3.668 -20.155 1.00 62.72 108 SER A CA 1
ATOM 839 C C . SER A 1 108 ? 19.507 4.758 -21.203 1.00 62.72 108 SER A C 1
ATOM 841 O O . SER A 1 108 ? 19.166 4.571 -22.373 1.00 62.72 108 SER A O 1
ATOM 843 N N . THR A 1 109 ? 20.128 5.869 -20.797 1.00 65.25 109 THR A N 1
ATOM 844 C CA . THR A 1 109 ? 20.669 6.911 -21.691 1.00 65.25 109 THR A CA 1
ATOM 845 C C . THR A 1 109 ? 22.171 6.734 -21.957 1.00 65.25 109 THR A C 1
ATOM 847 O O . THR A 1 109 ? 22.811 7.625 -22.514 1.00 65.25 109 THR A O 1
ATOM 850 N N . GLU A 1 110 ? 22.786 5.648 -21.478 1.00 71.81 110 GLU A N 1
ATOM 851 C CA . GLU A 1 110 ? 24.237 5.446 -21.526 1.00 71.81 110 GLU A CA 1
ATOM 852 C C . GLU A 1 110 ? 24.630 4.633 -22.761 1.00 71.81 110 GLU A C 1
ATOM 854 O O . GLU A 1 110 ? 24.361 3.438 -22.834 1.00 71.81 110 GLU A O 1
ATOM 859 N N . GLU A 1 111 ? 25.303 5.255 -23.732 1.00 75.25 111 GLU A N 1
ATOM 860 C CA . GLU A 1 111 ? 25.760 4.584 -24.966 1.00 75.25 111 GLU A CA 1
ATOM 861 C C . GLU A 1 111 ? 26.875 3.548 -24.718 1.00 75.25 111 GLU A C 1
ATOM 863 O O . GLU A 1 111 ? 27.138 2.712 -25.577 1.00 75.25 111 GLU A O 1
ATOM 868 N N . SER A 1 112 ? 27.508 3.569 -23.540 1.00 82.88 112 SER A N 1
ATOM 869 C CA . SER A 1 112 ? 28.570 2.638 -23.134 1.00 82.88 112 SER A CA 1
ATOM 870 C C . SER A 1 112 ? 28.084 1.220 -22.821 1.00 82.88 112 SER A C 1
ATOM 872 O O . SER A 1 112 ? 28.888 0.294 -22.876 1.00 82.88 112 SER A O 1
ATOM 874 N N . LYS A 1 113 ? 26.797 1.036 -22.496 1.00 81.31 113 LYS A N 1
ATOM 875 C CA . LYS A 1 113 ? 26.195 -0.281 -22.228 1.00 81.31 113 LYS A CA 1
ATOM 876 C C . LYS A 1 113 ? 25.617 -0.872 -23.510 1.00 81.31 113 LYS A C 1
ATOM 878 O O . LYS A 1 113 ? 24.847 -0.211 -24.210 1.00 81.31 113 LYS A O 1
ATOM 883 N N . SER A 1 114 ? 25.941 -2.120 -23.817 1.00 87.44 114 SER A N 1
ATOM 884 C CA . SER A 1 114 ? 25.338 -2.856 -24.932 1.00 87.44 114 SER A CA 1
ATOM 885 C C . SER A 1 114 ? 23.895 -3.273 -24.622 1.00 87.44 114 SER A C 1
ATOM 887 O O . SER A 1 114 ? 23.524 -3.465 -23.465 1.00 87.44 114 SER A O 1
ATOM 889 N N . ASP A 1 115 ? 23.077 -3.478 -25.657 1.00 83.50 115 ASP A N 1
ATOM 890 C CA . ASP A 1 115 ? 21.696 -3.968 -25.495 1.00 83.50 115 ASP A CA 1
ATOM 891 C C . ASP A 1 115 ? 21.647 -5.311 -24.750 1.00 83.50 115 ASP A C 1
ATOM 893 O O . ASP A 1 115 ? 20.752 -5.551 -23.944 1.00 83.50 115 ASP A O 1
ATOM 897 N N . LYS A 1 116 ? 22.658 -6.166 -24.963 1.00 85.25 116 LYS A N 1
ATOM 898 C CA . LYS A 1 116 ? 22.803 -7.446 -24.263 1.00 85.25 116 LYS A CA 1
ATOM 899 C C . LYS A 1 116 ? 22.986 -7.255 -22.755 1.00 85.25 116 LYS A C 1
ATOM 901 O O . LYS A 1 116 ? 22.380 -7.994 -21.989 1.00 85.25 116 LYS A O 1
ATOM 906 N N . GLU A 1 117 ? 23.794 -6.284 -22.332 1.00 83.06 117 GLU A N 1
ATOM 907 C CA . GLU A 1 117 ? 23.972 -5.968 -20.909 1.00 83.06 117 GLU A CA 1
ATOM 908 C C . GLU A 1 117 ? 22.689 -5.392 -20.302 1.00 83.06 117 GLU A C 1
ATOM 910 O O . GLU A 1 117 ? 22.323 -5.784 -19.201 1.00 83.06 117 GLU A O 1
ATOM 915 N N . LEU A 1 118 ? 21.957 -4.538 -21.027 1.00 79.94 118 LEU A N 1
ATOM 916 C CA . LEU A 1 118 ? 20.678 -3.993 -20.551 1.00 79.94 118 LEU A CA 1
ATOM 917 C C . LEU A 1 118 ? 19.598 -5.080 -20.393 1.00 79.94 118 LEU A C 1
ATOM 919 O O . LEU A 1 118 ? 18.874 -5.081 -19.401 1.00 79.94 118 LEU A O 1
ATOM 923 N N . VAL A 1 119 ? 19.513 -6.035 -21.325 1.00 78.88 119 VAL A N 1
ATOM 924 C CA . VAL A 1 119 ? 18.598 -7.190 -21.227 1.00 78.88 119 VAL A CA 1
ATOM 925 C C . VAL A 1 119 ? 19.010 -8.138 -20.100 1.00 78.88 119 VAL A C 1
ATOM 927 O O . VAL A 1 119 ? 18.154 -8.656 -19.387 1.00 78.88 119 VAL A O 1
ATOM 930 N N . GLU A 1 120 ? 20.309 -8.357 -19.897 1.00 82.06 120 GLU A N 1
ATOM 931 C CA . GLU A 1 120 ? 20.803 -9.174 -18.787 1.00 82.06 120 GLU A CA 1
ATOM 932 C C . GLU A 1 120 ? 20.511 -8.508 -17.430 1.00 82.06 120 GLU A C 1
ATOM 934 O O . GLU A 1 120 ? 20.011 -9.164 -16.520 1.00 82.06 120 GLU A O 1
ATOM 939 N N . MET A 1 121 ? 20.696 -7.187 -17.320 1.00 78.75 121 MET A N 1
ATOM 940 C CA . MET A 1 121 ? 20.287 -6.398 -16.151 1.00 78.75 121 MET A CA 1
ATOM 941 C C . MET A 1 121 ? 18.772 -6.491 -15.891 1.00 78.75 121 MET A C 1
ATOM 943 O O . MET A 1 121 ? 18.372 -6.642 -14.738 1.00 78.75 121 MET A O 1
ATOM 947 N N . ALA A 1 122 ? 17.934 -6.464 -16.937 1.00 74.25 122 ALA A N 1
ATOM 948 C CA . ALA A 1 122 ? 16.485 -6.654 -16.807 1.00 74.25 122 ALA A CA 1
ATOM 949 C C . ALA A 1 122 ? 16.136 -8.043 -16.241 1.00 74.25 122 ALA A C 1
ATOM 951 O O . ALA A 1 122 ? 15.333 -8.147 -15.320 1.00 74.25 122 ALA A O 1
ATOM 952 N N . ARG A 1 123 ? 16.778 -9.103 -16.753 1.00 76.69 123 ARG A N 1
ATOM 953 C CA . ARG A 1 123 ? 16.559 -10.505 -16.338 1.00 76.69 123 ARG A CA 1
ATOM 954 C C . ARG A 1 123 ? 17.067 -10.831 -14.936 1.00 76.69 123 ARG A C 1
ATOM 956 O O . ARG A 1 123 ? 16.557 -11.747 -14.294 1.00 76.69 123 ARG A O 1
ATOM 963 N N . GLN A 1 124 ? 18.102 -10.130 -14.481 1.00 77.06 124 GLN A N 1
ATOM 964 C CA . GLN A 1 124 ? 18.664 -10.313 -13.143 1.00 77.06 124 GLN A CA 1
ATOM 965 C C . GLN A 1 124 ? 17.858 -9.581 -12.061 1.00 77.06 124 GLN A C 1
ATOM 967 O O . GLN A 1 124 ? 17.941 -9.958 -10.890 1.00 77.06 124 GLN A O 1
ATOM 972 N N . TRP A 1 125 ? 17.058 -8.575 -12.430 1.00 68.50 125 TRP A N 1
ATOM 973 C CA . TRP A 1 125 ? 16.233 -7.829 -11.485 1.00 68.50 125 TRP A CA 1
ATOM 974 C C . TRP A 1 125 ? 15.085 -8.671 -10.918 1.00 68.50 125 TRP A C 1
ATOM 976 O O . TRP A 1 125 ? 14.344 -9.326 -11.650 1.00 68.50 125 TRP A O 1
ATOM 986 N N . LYS A 1 126 ? 14.904 -8.625 -9.594 1.00 65.69 126 LYS A N 1
ATOM 987 C CA . LYS A 1 126 ? 13.811 -9.306 -8.891 1.00 65.69 126 LYS A CA 1
ATOM 988 C C . LYS A 1 126 ? 13.270 -8.418 -7.777 1.00 65.69 126 LYS A C 1
ATOM 990 O O . LYS A 1 126 ? 14.010 -8.054 -6.873 1.00 65.69 126 LYS A O 1
ATOM 995 N N . ILE A 1 127 ? 11.969 -8.128 -7.830 1.00 67.12 127 ILE A N 1
ATOM 996 C CA . ILE A 1 127 ? 11.225 -7.428 -6.765 1.00 67.12 127 ILE A CA 1
ATOM 997 C C . ILE A 1 127 ? 10.514 -8.383 -5.787 1.00 67.12 127 ILE A C 1
ATOM 999 O O . ILE A 1 127 ? 10.162 -7.997 -4.677 1.00 67.12 127 ILE A O 1
ATOM 1003 N N . VAL A 1 128 ? 10.274 -9.632 -6.200 1.00 69.69 128 VAL A N 1
ATOM 1004 C CA . VAL A 1 128 ? 9.605 -10.651 -5.371 1.00 69.69 128 VAL A CA 1
ATOM 1005 C C . VAL A 1 128 ? 10.499 -10.983 -4.177 1.00 69.69 128 VAL A C 1
ATOM 1007 O O . VAL A 1 128 ? 11.680 -11.275 -4.369 1.00 69.69 128 VAL A O 1
ATOM 1010 N N . GLY A 1 129 ? 9.944 -10.942 -2.965 1.00 71.81 129 GLY A N 1
ATOM 1011 C CA . GLY A 1 129 ? 10.698 -11.164 -1.726 1.00 71.81 129 GLY A CA 1
ATOM 1012 C C . GLY A 1 129 ? 11.595 -10.004 -1.254 1.00 71.81 129 GLY A C 1
ATOM 1013 O O . GLY A 1 129 ? 12.460 -10.242 -0.414 1.00 71.81 129 GLY A O 1
ATOM 1014 N N . VAL A 1 130 ? 11.424 -8.772 -1.758 1.00 78.06 130 VAL A N 1
ATOM 1015 C CA . VAL A 1 130 ? 12.195 -7.587 -1.314 1.00 78.06 130 VAL A CA 1
ATOM 1016 C C . VAL A 1 130 ? 11.343 -6.645 -0.448 1.00 78.06 130 VAL A C 1
ATOM 1018 O O . VAL A 1 130 ? 10.303 -6.157 -0.892 1.00 78.06 130 VAL A O 1
ATOM 1021 N N . ASP A 1 131 ? 11.807 -6.348 0.775 1.00 83.25 131 ASP A N 1
ATOM 1022 C CA . ASP A 1 131 ? 11.235 -5.323 1.669 1.00 83.25 131 ASP A CA 1
ATOM 1023 C C . ASP A 1 131 ? 11.554 -3.918 1.135 1.00 83.25 131 ASP A C 1
ATOM 1025 O O . ASP A 1 131 ? 12.602 -3.348 1.431 1.00 83.25 131 ASP A O 1
ATOM 1029 N N . LEU A 1 132 ? 10.635 -3.358 0.345 1.00 82.38 132 LEU A N 1
ATOM 1030 C CA . LEU A 1 132 ? 10.701 -1.967 -0.122 1.00 82.38 132 LEU A CA 1
ATOM 1031 C C . LEU A 1 132 ? 10.069 -0.969 0.864 1.00 82.38 132 LEU A C 1
ATOM 1033 O O . LEU A 1 132 ? 10.237 0.241 0.709 1.00 82.38 132 LEU A O 1
ATOM 1037 N N . ILE A 1 133 ? 9.344 -1.457 1.874 1.00 84.44 133 ILE A N 1
ATOM 1038 C CA . ILE A 1 133 ? 8.653 -0.637 2.874 1.00 84.44 133 ILE A CA 1
ATOM 1039 C C . ILE A 1 133 ? 9.672 0.088 3.767 1.00 84.44 133 ILE A C 1
ATOM 1041 O O . ILE A 1 133 ? 9.543 1.289 4.016 1.00 84.44 133 ILE A O 1
ATOM 1045 N N . SER A 1 134 ? 10.729 -0.607 4.199 1.00 83.56 134 SER A N 1
ATOM 1046 C CA . SER A 1 134 ? 11.808 -0.029 5.021 1.00 83.56 134 SER A CA 1
ATOM 1047 C C . SER A 1 134 ? 12.494 1.195 4.390 1.00 83.56 134 SER A C 1
ATOM 1049 O O . SER A 1 134 ? 12.926 2.110 5.104 1.00 83.56 134 SER A O 1
ATOM 1051 N N . ASP A 1 135 ? 12.563 1.238 3.058 1.00 80.75 135 ASP A N 1
ATOM 1052 C CA . ASP A 1 135 ? 13.236 2.294 2.294 1.00 80.75 135 ASP A CA 1
ATOM 1053 C C . ASP A 1 135 ? 12.382 3.550 2.086 1.00 80.75 135 ASP A C 1
ATOM 1055 O O . ASP A 1 135 ? 12.929 4.621 1.792 1.00 80.75 135 ASP A O 1
ATOM 1059 N N . VAL A 1 136 ? 11.057 3.442 2.223 1.00 83.06 136 VAL A N 1
ATOM 1060 C CA . VAL A 1 136 ? 10.109 4.557 2.035 1.00 83.06 136 VAL A CA 1
ATOM 1061 C C . VAL A 1 136 ? 9.493 5.055 3.341 1.00 83.06 136 VAL A C 1
ATOM 1063 O O . VAL A 1 136 ? 9.188 6.240 3.426 1.00 83.06 136 VAL A O 1
ATOM 1066 N N . SER A 1 137 ? 9.400 4.199 4.365 1.00 90.56 137 SER A N 1
ATOM 1067 C CA . SER A 1 137 ? 8.943 4.551 5.715 1.00 90.56 137 SER A CA 1
ATOM 1068 C C . SER A 1 137 ? 9.702 5.745 6.298 1.00 90.56 137 SER A C 1
ATOM 1070 O O . SER A 1 137 ? 10.944 5.803 6.243 1.00 90.56 137 SER A O 1
ATOM 1072 N N . CYS A 1 138 ? 8.963 6.623 6.981 1.00 92.50 138 CYS A N 1
ATOM 1073 C CA . CYS A 1 138 ? 9.497 7.628 7.891 1.00 92.50 138 CYS A CA 1
ATOM 1074 C C . CYS A 1 138 ? 10.446 7.008 8.935 1.00 92.50 138 CYS A C 1
ATOM 1076 O O . CYS A 1 138 ? 10.409 5.805 9.214 1.00 92.50 138 CYS A O 1
ATOM 1078 N N . LYS A 1 139 ? 11.355 7.830 9.478 1.00 94.44 139 LYS A N 1
ATOM 1079 C CA . LYS A 1 139 ? 12.420 7.373 10.395 1.00 94.44 139 LYS A CA 1
ATOM 1080 C C . LYS A 1 139 ? 12.112 7.623 11.872 1.00 94.44 139 LYS A C 1
ATOM 1082 O O . LYS A 1 139 ? 12.670 6.948 12.727 1.00 94.44 139 LYS A O 1
ATOM 1087 N N . THR A 1 140 ? 11.212 8.555 12.162 1.00 96.88 140 THR A N 1
ATOM 1088 C CA . THR A 1 140 ? 10.716 8.880 13.505 1.00 96.88 140 THR A CA 1
ATOM 1089 C C . THR A 1 140 ? 9.226 9.197 13.413 1.00 96.88 140 THR A C 1
ATOM 1091 O O . THR A 1 140 ? 8.812 9.740 12.382 1.00 96.88 140 THR A O 1
ATOM 1094 N N . PRO A 1 141 ? 8.424 8.927 14.459 1.00 98.25 141 PRO A N 1
ATOM 1095 C CA . PRO A 1 141 ? 7.024 9.324 14.472 1.00 98.25 141 PRO A CA 1
ATOM 1096 C C . PRO A 1 141 ? 6.826 10.828 14.262 1.00 98.25 141 PRO A C 1
ATOM 1098 O O . PRO A 1 141 ? 7.654 11.640 14.684 1.00 98.25 141 PRO A O 1
ATOM 1101 N N . TYR A 1 142 ? 5.711 11.199 13.640 1.00 98.25 142 TYR A N 1
ATOM 1102 C CA . TYR A 1 142 ? 5.300 12.590 13.451 1.00 98.25 142 TYR A CA 1
ATOM 1103 C C . TYR A 1 142 ? 3.774 12.729 13.499 1.00 98.25 142 TYR A C 1
ATOM 1105 O O . TYR A 1 142 ? 3.040 11.753 13.370 1.00 98.25 142 TYR A O 1
ATOM 1113 N N . THR A 1 143 ? 3.274 13.946 13.706 1.00 97.62 143 THR A N 1
ATOM 1114 C CA . THR A 1 143 ? 1.831 14.238 13.712 1.00 97.62 143 THR A CA 1
ATOM 1115 C C . THR A 1 143 ? 1.383 14.843 12.389 1.00 97.62 143 THR A C 1
ATOM 1117 O O . THR A 1 143 ? 2.088 15.692 11.843 1.00 97.62 143 THR A O 1
ATOM 1120 N N . TRP A 1 144 ? 0.190 14.482 11.919 1.00 95.94 144 TRP A N 1
ATOM 1121 C CA . TRP A 1 144 ? -0.445 15.077 10.744 1.00 95.94 144 TRP A CA 1
ATOM 1122 C C . TRP A 1 144 ? -1.834 15.632 11.083 1.00 95.94 144 TRP A C 1
ATOM 1124 O O . TRP A 1 144 ? -2.644 14.944 11.705 1.00 95.94 144 TRP A O 1
ATOM 1134 N N . SER A 1 145 ? -2.107 16.859 10.630 1.00 88.62 145 SER A N 1
ATOM 1135 C CA . SER A 1 145 ? -3.398 17.555 10.781 1.00 88.62 145 SER A CA 1
ATOM 1136 C C . SER A 1 145 ? -3.814 18.389 9.553 1.00 88.62 145 SER A C 1
ATOM 1138 O O . SER A 1 145 ? -4.863 19.032 9.570 1.00 88.62 145 SER A O 1
ATOM 1140 N N . GLU A 1 146 ? -3.034 18.376 8.464 1.00 91.69 146 GLU A N 1
ATOM 1141 C CA . GLU A 1 146 ? -3.414 19.013 7.193 1.00 91.69 146 GLU A CA 1
ATOM 1142 C C . GLU A 1 146 ? -4.651 18.297 6.622 1.00 91.69 146 GLU A C 1
ATOM 1144 O O . GLU A 1 146 ? -4.618 17.086 6.389 1.00 91.69 146 GLU A O 1
ATOM 1149 N N . LYS A 1 147 ? -5.754 19.031 6.433 1.00 91.19 147 LYS A N 1
ATOM 1150 C CA . LYS A 1 147 ? -7.026 18.514 5.897 1.00 91.19 147 LYS A CA 1
ATOM 1151 C C . LYS A 1 147 ? -7.015 18.496 4.361 1.00 91.19 147 LYS A C 1
ATOM 1153 O O . LYS A 1 147 ? -6.091 18.998 3.727 1.00 91.19 147 LYS A O 1
ATOM 1158 N N . THR A 1 148 ? -8.039 17.907 3.744 1.00 89.44 148 THR A N 1
ATOM 1159 C CA . THR A 1 148 ? -8.254 18.049 2.292 1.00 89.44 148 THR A CA 1
ATOM 1160 C C . THR A 1 148 ? -8.691 19.484 1.975 1.00 89.44 148 THR A C 1
ATOM 1162 O O . THR A 1 148 ? -9.545 20.025 2.677 1.00 89.44 148 THR A O 1
ATOM 1165 N N . ASP A 1 149 ? -8.147 20.093 0.918 1.00 86.56 149 ASP A N 1
ATOM 1166 C CA . ASP A 1 149 ? -8.599 21.410 0.454 1.00 86.56 149 ASP A CA 1
ATOM 1167 C C . ASP A 1 149 ? -10.082 21.375 0.047 1.00 86.56 149 ASP A C 1
ATOM 1169 O O . ASP A 1 149 ? -10.553 20.414 -0.566 1.00 86.56 149 ASP A O 1
ATOM 1173 N N . LEU A 1 150 ? -10.821 22.447 0.355 1.00 84.56 150 LEU A N 1
ATOM 1174 C CA . LEU A 1 150 ? -12.284 22.510 0.199 1.00 84.56 150 LEU A CA 1
ATOM 1175 C C . LEU A 1 150 ? -12.774 22.264 -1.238 1.00 84.56 150 LEU A C 1
ATOM 1177 O O . LEU A 1 150 ? -13.875 21.756 -1.430 1.00 84.56 150 LEU A O 1
ATOM 1181 N N . GLU A 1 151 ? -11.971 22.610 -2.244 1.00 86.00 151 GLU A N 1
ATOM 1182 C CA . GLU A 1 151 ? -12.284 22.383 -3.662 1.00 86.00 151 GLU A CA 1
ATOM 1183 C C . GLU A 1 151 ? -12.240 20.895 -4.072 1.00 86.00 151 GLU A C 1
ATOM 1185 O O . GLU A 1 151 ? -12.832 20.522 -5.084 1.00 86.00 151 GLU A O 1
ATOM 1190 N N . TRP A 1 152 ? -11.591 20.044 -3.267 1.00 83.94 152 TRP A N 1
ATOM 1191 C CA . TRP A 1 152 ? -11.475 18.594 -3.462 1.00 83.94 152 TRP A CA 1
ATOM 1192 C C . TRP A 1 152 ? -12.354 17.784 -2.490 1.00 83.94 152 TRP A C 1
ATOM 1194 O O . TRP A 1 152 ? -12.257 16.555 -2.445 1.00 83.94 152 TRP A O 1
ATOM 1204 N N . GLU A 1 153 ? -13.222 18.440 -1.711 1.00 82.94 153 GLU A N 1
ATOM 1205 C CA . GLU A 1 153 ? -14.151 17.760 -0.806 1.00 82.94 153 GLU A CA 1
ATOM 1206 C C . GLU A 1 153 ? -15.458 17.327 -1.485 1.00 82.94 153 GLU A C 1
ATOM 1208 O O . GLU A 1 153 ? -16.125 18.083 -2.188 1.00 82.94 153 GLU A O 1
ATOM 1213 N N . PHE A 1 154 ? -15.876 16.086 -1.219 1.00 73.06 154 PHE A N 1
ATOM 1214 C CA . PHE A 1 154 ? -17.064 15.480 -1.842 1.00 73.06 154 PHE A CA 1
ATOM 1215 C C . PHE A 1 154 ? -18.394 15.927 -1.216 1.00 73.06 154 PHE A C 1
ATOM 1217 O O . PHE A 1 154 ? -19.465 15.684 -1.777 1.00 73.06 154 PHE A O 1
ATOM 1224 N N . LYS A 1 155 ? -18.341 16.520 -0.022 1.00 69.88 155 LYS A N 1
ATOM 1225 C CA . LYS A 1 155 ? -19.473 17.067 0.736 1.00 69.88 155 LYS A CA 1
ATOM 1226 C C . LYS A 1 155 ? -18.968 18.237 1.572 1.00 69.88 155 LYS A C 1
ATOM 1228 O O . LYS A 1 155 ? -17.785 18.288 1.888 1.00 69.88 155 LYS A O 1
ATOM 1233 N N . ASN A 1 156 ? -19.876 19.100 2.027 1.00 63.94 156 ASN A N 1
ATOM 1234 C CA . ASN A 1 156 ? -19.579 19.995 3.144 1.00 63.94 156 ASN A CA 1
ATOM 1235 C C . ASN A 1 156 ? -19.220 19.133 4.361 1.00 63.94 156 ASN A C 1
ATOM 1237 O O . ASN A 1 156 ? -20.104 18.550 4.992 1.00 63.94 156 ASN A O 1
ATOM 1241 N N . VAL A 1 157 ? -17.925 19.017 4.642 1.00 60.72 157 VAL A N 1
ATOM 1242 C CA . VAL A 1 157 ? -17.416 18.379 5.850 1.00 60.72 157 VAL A CA 1
ATOM 1243 C C . VAL A 1 157 ? -17.880 19.230 7.024 1.00 60.72 157 VAL A C 1
ATOM 1245 O O . VAL A 1 157 ? -17.537 20.407 7.121 1.00 60.72 157 VAL A O 1
ATOM 1248 N N . VAL A 1 158 ? -18.707 18.646 7.888 1.00 61.22 158 VAL A N 1
ATOM 1249 C CA . VAL A 1 158 ? -19.011 19.248 9.185 1.00 61.22 158 VAL A CA 1
ATOM 1250 C C . VAL A 1 158 ? -17.725 19.161 9.995 1.00 61.22 158 VAL A C 1
ATOM 1252 O O . VAL A 1 158 ? -17.159 18.077 10.116 1.00 61.22 158 VAL A O 1
ATOM 1255 N N . ASP A 1 159 ? -17.225 20.290 10.495 1.00 63.59 159 ASP A N 1
ATOM 1256 C CA . ASP A 1 159 ? -16.023 20.264 11.323 1.00 63.59 159 ASP A CA 1
ATOM 1257 C C . ASP A 1 159 ? -16.377 19.681 12.692 1.00 63.59 159 ASP A C 1
ATOM 1259 O O . ASP A 1 159 ? -17.000 20.340 13.523 1.00 63.59 159 ASP A O 1
ATOM 1263 N N . HIS A 1 160 ? -16.014 18.418 12.886 1.00 61.69 160 HIS A N 1
ATOM 1264 C CA . HIS A 1 160 ? -16.179 17.701 14.145 1.00 61.69 160 HIS A CA 1
ATOM 1265 C C . HIS A 1 160 ? -15.112 18.107 15.182 1.00 61.69 160 HIS A C 1
ATOM 1267 O O . HIS A 1 160 ? -15.289 17.874 16.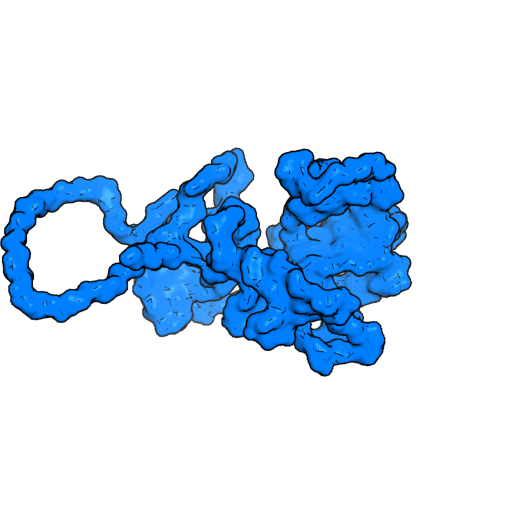371 1.00 61.69 160 HIS A O 1
ATOM 1273 N N . GLY A 1 161 ? -14.024 18.765 14.760 1.00 63.91 161 GLY A N 1
ATOM 1274 C CA . GLY A 1 161 ? -12.811 18.912 15.568 1.00 63.91 161 GLY A CA 1
ATOM 1275 C C . GLY A 1 161 ? -11.931 17.655 15.523 1.00 63.91 161 GLY A C 1
ATOM 1276 O O . GLY A 1 161 ? -12.212 16.715 14.785 1.00 63.91 161 GLY A O 1
ATOM 1277 N N . GLU A 1 162 ? -10.834 17.645 16.285 1.00 69.12 162 GLU A N 1
ATOM 1278 C CA . GLU A 1 162 ? -9.969 16.462 16.450 1.00 69.12 162 GLU A CA 1
ATOM 1279 C C . GLU A 1 162 ? -10.571 15.506 17.503 1.00 69.12 162 GLU A C 1
ATOM 1281 O O . GLU A 1 162 ? -10.098 15.451 18.638 1.00 69.12 162 GLU A O 1
ATOM 1286 N N . GLU A 1 163 ? -11.650 14.797 17.152 1.00 83.94 163 GLU A N 1
ATOM 1287 C CA . GLU A 1 163 ? -12.364 13.884 18.067 1.00 83.94 163 GLU A CA 1
ATOM 1288 C C . GLU A 1 163 ? -11.684 12.515 18.232 1.00 83.94 163 GLU A C 1
ATOM 1290 O O . GLU A 1 163 ? -11.851 11.891 19.277 1.00 83.94 163 GLU A O 1
ATOM 1295 N N . PHE A 1 164 ? -10.917 12.052 17.236 1.00 93.56 164 PHE A N 1
ATOM 1296 C CA . PHE A 1 164 ? -10.348 10.696 17.214 1.00 93.56 164 PHE A CA 1
ATOM 1297 C C . PHE A 1 164 ? -8.825 10.702 17.076 1.00 93.56 164 PHE A C 1
ATOM 1299 O O . PHE A 1 164 ? -8.278 11.398 16.218 1.00 93.56 164 PHE A O 1
ATOM 1306 N N . HIS A 1 165 ? -8.126 9.867 17.844 1.00 96.69 165 HIS A N 1
ATOM 1307 C CA . HIS A 1 165 ? -6.697 9.612 17.671 1.00 96.69 165 HIS A CA 1
ATOM 1308 C C . HIS A 1 165 ? -6.468 8.366 16.813 1.00 96.69 165 HIS A C 1
ATOM 1310 O O . HIS A 1 165 ? -6.774 7.247 17.221 1.00 96.69 165 HIS A O 1
ATOM 1316 N N . VAL A 1 166 ? -5.887 8.553 15.627 1.00 98.12 166 VAL A N 1
ATOM 1317 C CA . VAL A 1 166 ? -5.494 7.451 14.738 1.00 98.12 166 VAL A CA 1
ATOM 1318 C C . VAL A 1 166 ? -3.977 7.304 14.722 1.00 98.12 166 VAL A C 1
ATOM 1320 O O . VAL A 1 166 ? -3.260 8.276 14.483 1.00 98.12 166 VAL A O 1
ATOM 1323 N N . VAL A 1 167 ? -3.476 6.082 14.911 1.00 98.75 167 VAL A N 1
ATOM 1324 C CA . VAL A 1 167 ? -2.067 5.754 14.639 1.00 98.75 167 VAL A CA 1
ATOM 1325 C C . VAL A 1 167 ? -1.961 5.153 13.238 1.00 98.75 167 VAL A C 1
ATOM 1327 O O . VAL A 1 167 ? -2.638 4.179 12.923 1.00 98.75 167 VAL A O 1
ATOM 1330 N N . ALA A 1 168 ? -1.134 5.744 12.378 1.00 98.62 168 ALA A N 1
ATOM 1331 C CA . ALA A 1 168 ? -0.943 5.313 10.998 1.00 98.62 168 ALA A CA 1
ATOM 1332 C C . ALA A 1 168 ? 0.464 4.741 10.792 1.00 98.62 168 ALA A C 1
ATOM 1334 O O . ALA A 1 168 ? 1.450 5.465 10.908 1.00 98.62 168 ALA A O 1
ATOM 1335 N N . TYR A 1 169 ? 0.558 3.462 10.440 1.00 98.56 169 TYR A N 1
ATOM 1336 C CA . TYR A 1 169 ? 1.812 2.838 10.025 1.00 98.56 169 TYR A CA 1
ATOM 1337 C C . TYR A 1 169 ? 2.202 3.316 8.629 1.00 98.56 169 TYR A C 1
ATOM 1339 O O . TYR A 1 169 ? 1.453 3.119 7.669 1.00 98.56 169 TYR A O 1
ATOM 1347 N N . ASP A 1 170 ? 3.376 3.938 8.522 1.00 96.50 170 ASP A N 1
ATOM 1348 C CA . ASP A 1 170 ? 3.934 4.414 7.263 1.00 96.50 170 ASP A CA 1
ATOM 1349 C C . ASP A 1 170 ? 4.636 3.284 6.507 1.00 96.50 170 ASP A C 1
ATOM 1351 O O . ASP A 1 170 ? 5.812 2.981 6.721 1.00 96.50 170 ASP A O 1
ATOM 1355 N N . PHE A 1 171 ? 3.904 2.680 5.577 1.00 90.38 171 PHE A N 1
ATOM 1356 C CA . PHE A 1 171 ? 4.439 1.728 4.612 1.00 90.38 171 PHE A CA 1
ATOM 1357 C C . PHE A 1 171 ? 4.839 2.386 3.277 1.00 90.38 171 PHE A C 1
ATOM 1359 O O . PHE A 1 171 ? 5.057 1.691 2.290 1.00 90.38 171 PHE A O 1
ATOM 1366 N N . GLY A 1 172 ? 4.953 3.718 3.227 1.00 85.62 172 GLY A N 1
ATOM 1367 C CA . GLY A 1 172 ? 4.996 4.520 2.000 1.00 85.62 172 GLY A CA 1
ATOM 1368 C C . GLY A 1 172 ? 3.694 5.298 1.800 1.00 85.62 172 GLY A C 1
ATOM 1369 O O . GLY A 1 172 ? 3.123 5.299 0.705 1.00 85.62 172 GLY A O 1
ATOM 1370 N N . ILE A 1 173 ? 3.176 5.900 2.873 1.00 89.81 173 ILE A N 1
ATOM 1371 C CA . ILE A 1 173 ? 1.827 6.465 2.936 1.00 89.81 173 ILE A CA 1
ATOM 1372 C C . ILE A 1 173 ? 1.626 7.637 1.965 1.00 89.81 173 ILE A C 1
ATOM 1374 O O . ILE A 1 173 ? 2.332 8.645 1.984 1.00 89.81 173 ILE A O 1
ATOM 1378 N N . LYS A 1 174 ? 0.584 7.555 1.131 1.00 87.25 174 LYS A N 1
ATOM 1379 C CA . LYS A 1 174 ? 0.160 8.690 0.300 1.00 87.25 174 LYS A CA 1
ATOM 1380 C C . LYS A 1 174 ? -0.489 9.744 1.198 1.00 87.25 174 LYS A C 1
ATOM 1382 O O . LYS A 1 174 ? -1.517 9.470 1.815 1.00 87.25 174 LYS A O 1
ATOM 1387 N N . HIS A 1 175 ? 0.041 10.972 1.203 1.00 91.31 175 HIS A N 1
ATOM 1388 C CA . HIS A 1 175 ? -0.458 12.087 2.033 1.00 91.31 175 HIS A CA 1
ATOM 1389 C C . HIS A 1 175 ? -1.968 12.341 1.887 1.00 91.31 175 HIS A C 1
ATOM 1391 O O . HIS A 1 175 ? -2.607 12.824 2.815 1.00 91.31 175 HIS A O 1
ATOM 1397 N N . ASN A 1 176 ? -2.575 11.981 0.750 1.00 90.31 176 ASN A N 1
ATOM 1398 C CA . ASN A 1 176 ? -4.017 12.129 0.586 1.00 90.31 176 ASN A CA 1
ATOM 1399 C C . ASN A 1 176 ? -4.831 11.244 1.547 1.00 90.31 176 ASN A C 1
ATOM 1401 O O . ASN A 1 176 ? -5.913 11.648 1.948 1.00 90.31 176 ASN A O 1
ATOM 1405 N N . ILE A 1 177 ? -4.314 10.082 1.963 1.00 93.56 177 ILE A N 1
ATOM 1406 C CA . ILE A 1 177 ? -4.952 9.242 2.990 1.00 93.56 177 ILE A CA 1
ATOM 1407 C C . ILE A 1 177 ? -4.999 10.003 4.323 1.00 93.56 177 ILE A C 1
ATOM 1409 O O . ILE A 1 177 ? -6.050 10.071 4.958 1.00 93.56 177 ILE A O 1
ATOM 1413 N N . LEU A 1 178 ? -3.885 10.644 4.694 1.00 95.12 178 LEU A N 1
ATOM 1414 C CA . LEU A 1 178 ? -3.781 11.475 5.893 1.00 95.12 178 LEU A CA 1
ATOM 1415 C C . LEU A 1 178 ? -4.718 12.691 5.826 1.00 95.12 178 LEU A C 1
ATOM 1417 O O . LEU A 1 178 ? -5.466 12.926 6.771 1.00 95.12 178 LEU A O 1
ATOM 1421 N N . ARG A 1 179 ? -4.769 13.397 4.686 1.00 93.50 179 ARG A N 1
ATOM 1422 C CA . ARG A 1 179 ? -5.718 14.505 4.458 1.00 93.50 179 ARG A CA 1
ATOM 1423 C C . ARG A 1 179 ? -7.181 14.086 4.557 1.00 93.50 179 ARG A C 1
ATOM 1425 O O . ARG A 1 179 ? -7.970 14.821 5.148 1.00 93.50 179 ARG A O 1
ATOM 1432 N N . ARG A 1 180 ? -7.560 12.917 4.018 1.00 92.31 180 ARG A N 1
ATOM 1433 C CA . ARG A 1 180 ? -8.928 12.388 4.172 1.00 92.31 180 ARG A CA 1
ATOM 1434 C C . ARG A 1 180 ? -9.241 12.121 5.644 1.00 92.31 180 ARG A C 1
ATOM 1436 O O . ARG A 1 180 ? -10.289 12.556 6.104 1.00 92.31 180 ARG A O 1
ATOM 1443 N N . LEU A 1 181 ? -8.352 11.453 6.384 1.00 93.00 181 LEU A N 1
ATOM 1444 C CA . LEU A 1 181 ? -8.552 11.197 7.817 1.00 93.00 181 LEU A CA 1
ATOM 1445 C C . LEU A 1 181 ? -8.665 12.500 8.626 1.00 93.00 181 LEU A C 1
ATOM 1447 O O . LEU A 1 181 ? -9.594 12.645 9.415 1.00 93.00 181 LEU A O 1
ATOM 1451 N N . ALA A 1 182 ? -7.791 13.477 8.374 1.00 92.69 182 ALA A N 1
ATOM 1452 C CA . ALA A 1 182 ? -7.828 14.777 9.042 1.00 92.69 182 ALA A CA 1
ATOM 1453 C C . ALA A 1 182 ? -9.114 15.567 8.727 1.00 92.69 182 ALA A C 1
ATOM 1455 O O . ALA A 1 182 ? -9.670 16.218 9.613 1.00 92.69 182 ALA A O 1
ATOM 1456 N N . SER A 1 183 ? -9.640 15.480 7.495 1.00 90.50 183 SER A N 1
ATOM 1457 C CA . SER A 1 183 ? -10.967 16.022 7.162 1.00 90.50 183 SER A CA 1
ATOM 1458 C C . SER A 1 183 ? -12.076 15.402 8.026 1.00 90.50 183 SER A C 1
ATOM 1460 O O . SER A 1 183 ? -12.957 16.125 8.476 1.00 90.50 183 SER A O 1
ATOM 1462 N N . TYR A 1 184 ? -12.029 14.096 8.311 1.00 89.25 184 TYR A N 1
ATOM 1463 C CA . TYR A 1 184 ? -13.022 13.397 9.145 1.00 89.25 184 TYR A CA 1
ATOM 1464 C C . TYR A 1 184 ? -12.742 13.459 10.660 1.00 89.25 184 TYR A C 1
ATOM 1466 O O . TYR A 1 184 ? -13.250 12.634 11.414 1.00 89.25 184 TYR A O 1
ATOM 1474 N N . GLY A 1 185 ? -11.964 14.444 11.121 1.00 90.06 185 GLY A N 1
ATOM 1475 C CA . GLY A 1 185 ? -11.752 14.699 12.550 1.00 90.06 185 GLY A CA 1
ATOM 1476 C C . GLY A 1 185 ? -10.739 13.777 13.234 1.00 90.06 185 GLY A C 1
ATOM 1477 O O . GLY A 1 185 ? -10.676 13.732 14.462 1.00 90.06 185 GLY A O 1
ATOM 1478 N N . CYS A 1 186 ? -9.925 13.047 12.467 1.00 93.50 186 CYS A N 1
ATOM 1479 C CA . CYS A 1 186 ? -8.830 12.264 13.028 1.00 93.50 186 CYS A CA 1
ATOM 1480 C C . CYS A 1 186 ? -7.577 13.129 13.219 1.00 93.50 186 CYS A C 1
ATOM 1482 O O . CYS A 1 186 ? -7.014 13.646 12.254 1.00 93.50 186 CYS A O 1
ATOM 1484 N N . LYS A 1 187 ? -7.065 13.185 14.446 1.00 94.50 187 LYS A N 1
ATOM 1485 C CA . LYS A 1 187 ? -5.676 13.544 14.729 1.00 94.50 187 LYS A CA 1
ATOM 1486 C C . LYS A 1 187 ? -4.800 12.331 14.435 1.00 94.50 187 LYS A C 1
ATOM 1488 O O . LYS A 1 187 ? -4.972 11.294 15.077 1.00 94.50 187 LYS A O 1
ATOM 1493 N N . ILE A 1 188 ? -3.864 12.439 13.491 1.00 97.94 188 ILE A N 1
ATOM 1494 C CA . ILE A 1 188 ? -3.040 11.290 13.093 1.00 97.94 188 ILE A CA 1
ATOM 1495 C C . ILE A 1 188 ? -1.634 11.373 13.694 1.00 97.94 188 ILE A C 1
ATOM 1497 O O . ILE A 1 188 ? -0.923 12.361 13.504 1.00 97.94 188 ILE A O 1
ATOM 1501 N N . THR A 1 189 ? -1.204 10.302 14.361 1.00 98.50 189 THR A N 1
ATOM 1502 C CA . THR A 1 189 ? 0.211 10.025 14.644 1.00 98.50 189 THR A CA 1
ATOM 1503 C C . THR A 1 189 ? 0.713 9.019 13.620 1.00 98.50 189 THR A C 1
ATOM 1505 O O . THR A 1 189 ? 0.292 7.867 13.619 1.00 98.50 189 THR A O 1
ATOM 1508 N N . VAL A 1 190 ? 1.607 9.443 12.735 1.00 98.69 190 VAL A N 1
ATOM 1509 C CA . VAL A 1 190 ? 2.253 8.557 11.768 1.00 98.69 190 VAL A CA 1
ATOM 1510 C C . VAL A 1 190 ? 3.488 7.941 12.417 1.00 98.69 190 VAL A C 1
ATOM 1512 O O . VAL A 1 190 ? 4.306 8.668 12.983 1.00 98.69 190 VAL A O 1
ATOM 1515 N N . VAL A 1 191 ? 3.628 6.619 12.337 1.00 98.75 191 VAL A N 1
ATOM 1516 C CA . VAL A 1 191 ? 4.732 5.849 12.928 1.00 98.75 191 VAL A CA 1
ATOM 1517 C C . VAL A 1 191 ? 5.504 5.064 11.857 1.00 98.75 191 VAL A C 1
ATOM 1519 O O . VAL A 1 191 ? 4.912 4.687 10.843 1.00 98.75 191 VAL A O 1
ATOM 1522 N N . PRO A 1 192 ? 6.810 4.795 12.053 1.00 98.25 192 PRO A N 1
ATOM 1523 C CA . PRO A 1 192 ? 7.595 3.966 11.139 1.00 98.25 192 PRO A CA 1
ATOM 1524 C C . PRO A 1 192 ? 6.998 2.571 10.913 1.00 98.25 192 PRO A C 1
ATOM 1526 O O . PRO A 1 192 ? 6.371 1.995 11.799 1.00 98.25 192 PRO A O 1
ATOM 1529 N N . SER A 1 193 ? 7.293 1.964 9.765 1.00 95.38 193 SER A N 1
ATOM 1530 C CA . SER A 1 193 ? 6.821 0.624 9.389 1.00 95.38 193 SER A CA 1
ATOM 1531 C C . SER A 1 193 ? 7.130 -0.490 10.397 1.00 95.38 193 SER A C 1
ATOM 1533 O O . SER A 1 193 ? 6.408 -1.480 10.463 1.00 95.38 193 SER A O 1
ATOM 1535 N N . LYS A 1 194 ? 8.206 -0.336 11.177 1.00 97.25 194 LYS A N 1
ATOM 1536 C CA . LYS A 1 194 ? 8.682 -1.287 12.198 1.00 97.25 194 LYS A CA 1
ATOM 1537 C C . LYS A 1 194 ? 8.364 -0.837 13.631 1.00 97.25 194 LYS A C 1
ATOM 1539 O O . LYS A 1 194 ? 9.003 -1.299 14.571 1.00 97.25 194 LYS A O 1
ATOM 1544 N N . TRP A 1 195 ? 7.422 0.091 13.807 1.00 98.19 195 TRP A N 1
ATOM 1545 C CA . TRP A 1 195 ? 7.042 0.603 15.124 1.00 98.19 195 TRP A CA 1
ATOM 1546 C C . TRP A 1 195 ? 6.356 -0.481 15.979 1.00 98.19 195 TRP A C 1
ATOM 1548 O O . TRP A 1 195 ? 5.390 -1.089 15.505 1.00 98.19 195 TRP A O 1
ATOM 1558 N N . PRO A 1 196 ? 6.799 -0.747 17.222 1.00 98.31 196 PRO A N 1
ATOM 1559 C CA . PRO A 1 196 ? 6.248 -1.844 18.012 1.00 98.31 196 PRO A CA 1
ATOM 1560 C C . PRO A 1 196 ? 4.749 -1.687 18.284 1.00 98.31 196 PRO A C 1
ATOM 1562 O O . PRO A 1 196 ? 4.281 -0.625 18.696 1.00 98.31 196 PRO A O 1
ATOM 1565 N N . ALA A 1 197 ? 3.991 -2.772 18.116 1.00 98.38 197 ALA A N 1
ATOM 1566 C CA . ALA A 1 197 ? 2.556 -2.788 18.398 1.00 98.38 197 ALA A CA 1
ATOM 1567 C C . ALA A 1 197 ? 2.233 -2.399 19.854 1.00 98.38 197 ALA A C 1
ATOM 1569 O O . ALA A 1 197 ? 1.255 -1.698 20.103 1.00 98.38 197 ALA A O 1
ATOM 1570 N N . ALA A 1 198 ? 3.088 -2.786 20.809 1.00 98.31 198 ALA A N 1
ATOM 1571 C CA . ALA A 1 198 ? 2.974 -2.373 22.207 1.00 98.31 198 ALA A CA 1
ATOM 1572 C C . ALA A 1 19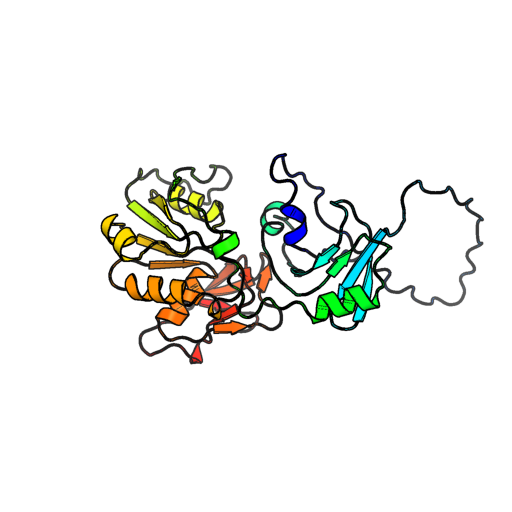8 ? 3.023 -0.841 22.368 1.00 98.31 198 ALA A C 1
ATOM 1574 O O . ALA A 1 198 ? 2.142 -0.272 23.008 1.00 98.31 198 ALA A O 1
ATOM 1575 N N . GLU A 1 199 ? 3.976 -0.163 21.718 1.00 98.44 199 GLU A N 1
ATOM 1576 C CA . GLU A 1 199 ? 4.082 1.303 21.749 1.00 98.44 199 GLU A CA 1
ATOM 1577 C C . GLU A 1 199 ? 2.887 1.976 21.051 1.00 98.44 199 GLU A C 1
ATOM 1579 O O . GLU A 1 199 ? 2.402 3.004 21.520 1.00 98.44 199 GLU A O 1
ATOM 1584 N N . THR A 1 200 ? 2.344 1.385 19.979 1.00 98.44 200 THR A N 1
ATOM 1585 C CA . THR A 1 200 ? 1.070 1.836 19.381 1.00 98.44 200 THR A CA 1
ATOM 1586 C C . THR A 1 200 ? -0.099 1.721 20.370 1.00 98.44 200 THR A C 1
ATOM 1588 O O . THR A 1 200 ? -0.918 2.633 20.445 1.00 98.44 200 THR A O 1
ATOM 1591 N N . LEU A 1 201 ? -0.193 0.648 21.162 1.00 98.38 201 LEU A N 1
ATOM 1592 C CA . LEU A 1 201 ? -1.260 0.491 22.163 1.00 98.38 201 LEU A CA 1
ATOM 1593 C C . LEU A 1 201 ? -1.090 1.440 23.362 1.00 98.38 201 LEU A C 1
ATOM 1595 O O . LEU A 1 201 ? -2.087 1.925 23.900 1.00 98.38 201 LEU A O 1
ATOM 1599 N N . GLU A 1 202 ? 0.144 1.765 23.756 1.00 98.25 202 GLU A N 1
ATOM 1600 C CA . GLU A 1 202 ? 0.430 2.761 24.802 1.00 98.25 202 GLU A CA 1
ATOM 1601 C C . GLU A 1 202 ? -0.039 4.176 24.428 1.00 98.25 202 GLU A C 1
ATOM 1603 O O . GLU A 1 202 ? -0.440 4.941 25.311 1.00 98.25 202 GLU A O 1
ATOM 1608 N N . MET A 1 203 ? -0.078 4.503 23.130 1.00 98.06 203 MET A N 1
ATOM 1609 C CA . MET A 1 203 ? -0.660 5.753 22.621 1.00 98.06 203 MET A CA 1
ATOM 1610 C C . MET A 1 203 ? -2.186 5.838 22.804 1.00 98.06 203 MET A C 1
ATOM 1612 O O . MET A 1 203 ? -2.729 6.934 22.714 1.00 98.06 203 MET A O 1
ATOM 1616 N N . LYS A 1 204 ? -2.864 4.716 23.096 1.00 97.69 204 LYS A N 1
ATOM 1617 C CA . LYS A 1 204 ? -4.330 4.586 23.240 1.00 97.69 204 LYS A CA 1
ATOM 1618 C C . LYS A 1 204 ? -5.139 5.126 22.041 1.00 97.69 204 LYS A C 1
ATOM 1620 O O . LYS A 1 204 ? -6.059 5.915 22.254 1.00 97.69 204 LYS A O 1
ATOM 1625 N N . PRO A 1 205 ? -4.826 4.715 20.798 1.00 98.06 205 PRO A N 1
ATOM 1626 C CA . PRO A 1 205 ? -5.571 5.148 19.624 1.00 98.06 205 PRO A CA 1
ATOM 1627 C C . PRO A 1 205 ? -7.010 4.620 19.616 1.00 98.06 205 PRO A C 1
ATOM 1629 O O . PRO A 1 205 ? -7.271 3.480 20.003 1.00 98.06 205 PRO A O 1
ATOM 1632 N N . ASP A 1 206 ? -7.919 5.417 19.058 1.00 98.00 206 ASP A N 1
ATOM 1633 C CA . ASP A 1 206 ? -9.284 5.009 18.706 1.00 98.00 206 ASP A CA 1
ATOM 1634 C C . ASP A 1 206 ? -9.310 4.110 17.455 1.00 98.00 206 ASP A C 1
ATOM 1636 O O . ASP A 1 206 ? -10.269 3.372 17.224 1.00 98.00 206 ASP A O 1
ATOM 1640 N N . GLY A 1 207 ? -8.249 4.153 16.640 1.00 98.25 207 GLY A N 1
ATOM 1641 C CA . GLY A 1 207 ? -8.079 3.304 15.464 1.00 98.25 207 GLY A CA 1
ATOM 1642 C C . GLY A 1 207 ? -6.638 3.243 14.954 1.00 98.25 207 GLY A C 1
ATOM 1643 O O . GLY A 1 207 ? -5.857 4.180 15.123 1.00 98.25 207 GLY A O 1
ATOM 1644 N N . VAL A 1 208 ? -6.286 2.146 14.284 1.00 98.75 208 VAL A N 1
ATOM 1645 C CA . VAL A 1 208 ? -4.996 1.973 13.601 1.00 98.75 208 VAL A CA 1
ATOM 1646 C C . VAL A 1 208 ? -5.204 1.862 12.093 1.00 98.75 208 VAL A C 1
ATOM 1648 O O . VAL A 1 208 ? -6.002 1.052 11.617 1.00 98.75 208 VAL A O 1
ATOM 1651 N N . LEU A 1 209 ? -4.451 2.659 11.335 1.00 98.69 209 LEU A N 1
ATOM 1652 C CA . LEU A 1 209 ? -4.359 2.573 9.882 1.00 98.69 209 LEU A CA 1
ATOM 1653 C C . LEU A 1 209 ? -3.058 1.867 9.472 1.00 98.69 209 LEU A C 1
ATOM 1655 O O . LEU A 1 209 ? -1.968 2.300 9.836 1.00 98.69 209 LEU A O 1
ATOM 1659 N N . PHE A 1 210 ? -3.171 0.874 8.597 1.00 98.44 210 PHE A N 1
ATOM 1660 C CA . PHE A 1 210 ? -2.063 0.319 7.823 1.00 98.44 210 PHE A CA 1
ATOM 1661 C C . PHE A 1 210 ? -2.110 0.881 6.396 1.00 98.44 210 PHE A C 1
ATOM 1663 O O . PHE A 1 210 ? -3.084 0.669 5.664 1.00 98.44 210 PHE A O 1
ATOM 1670 N N . SER A 1 211 ? -1.095 1.655 6.002 1.00 95.75 211 SER A N 1
ATOM 1671 C CA . SER A 1 211 ? -1.137 2.412 4.746 1.00 95.75 211 SER A CA 1
ATOM 1672 C C . SER A 1 211 ? -0.953 1.553 3.492 1.00 95.75 211 SER A C 1
ATOM 1674 O O . SER A 1 211 ? -0.628 0.366 3.543 1.00 95.75 211 SER A O 1
ATOM 1676 N N . ASN A 1 212 ? -1.087 2.200 2.329 1.00 91.75 212 ASN A N 1
ATOM 1677 C CA . ASN A 1 212 ? -0.502 1.683 1.095 1.00 91.75 212 ASN A CA 1
ATOM 1678 C C . ASN A 1 212 ? 1.026 1.558 1.238 1.00 91.75 212 ASN A C 1
ATOM 1680 O O . ASN A 1 212 ? 1.632 2.256 2.051 1.00 91.75 212 ASN A O 1
ATOM 1684 N N . GLY A 1 213 ? 1.643 0.737 0.392 1.00 85.44 213 GLY A N 1
ATOM 1685 C CA . GLY A 1 213 ? 3.089 0.569 0.360 1.00 85.44 213 GLY A CA 1
ATOM 1686 C C . GLY A 1 213 ? 3.566 -0.207 -0.869 1.00 85.44 213 GLY A C 1
ATOM 1687 O O . GLY A 1 213 ? 2.743 -0.840 -1.537 1.00 85.44 213 GLY A O 1
ATOM 1688 N N . PRO A 1 214 ? 4.864 -0.128 -1.202 1.00 82.38 214 PRO A N 1
ATOM 1689 C CA . PRO A 1 214 ? 5.452 -0.791 -2.356 1.00 82.38 214 PRO A CA 1
ATOM 1690 C C . PRO A 1 214 ? 5.868 -2.236 -2.049 1.00 82.38 214 PRO A C 1
ATOM 1692 O O . PRO A 1 214 ? 6.111 -2.601 -0.902 1.00 82.38 214 PRO A O 1
ATOM 1695 N N . GLY A 1 215 ? 6.072 -3.028 -3.103 1.00 81.38 215 GLY A N 1
ATOM 1696 C CA . GLY A 1 215 ? 6.715 -4.339 -3.002 1.00 81.38 215 GLY A CA 1
ATOM 1697 C C . GLY A 1 215 ? 5.760 -5.500 -2.733 1.00 81.38 215 GLY A C 1
ATOM 1698 O O . GLY A 1 215 ? 4.609 -5.492 -3.165 1.00 81.38 215 GLY A O 1
ATOM 1699 N N . ASP A 1 216 ? 6.300 -6.540 -2.105 1.00 84.69 216 ASP A N 1
ATOM 1700 C CA . ASP A 1 216 ? 5.675 -7.848 -1.915 1.00 84.69 216 ASP A CA 1
ATOM 1701 C C . ASP A 1 216 ? 5.265 -8.030 -0.442 1.00 84.69 216 ASP A C 1
ATOM 1703 O O . ASP A 1 216 ? 6.142 -7.974 0.424 1.00 84.69 216 ASP A O 1
ATOM 1707 N N . PRO A 1 217 ? 3.979 -8.274 -0.120 1.00 86.81 217 PRO A N 1
ATOM 1708 C CA . PRO A 1 217 ? 3.536 -8.450 1.265 1.00 86.81 217 PRO A CA 1
ATOM 1709 C C . PRO A 1 217 ? 4.183 -9.672 1.944 1.00 86.81 217 PRO A C 1
ATOM 1711 O O . PRO A 1 217 ? 4.349 -9.689 3.159 1.00 86.81 217 PRO A O 1
ATOM 1714 N N . SER A 1 218 ? 4.634 -10.682 1.187 1.00 87.25 218 SER A N 1
ATOM 1715 C CA . SER A 1 218 ? 5.380 -11.821 1.749 1.00 87.25 218 SER A CA 1
ATOM 1716 C C . SER A 1 218 ? 6.823 -11.486 2.160 1.00 87.25 218 SER A C 1
ATOM 1718 O O . SER A 1 218 ? 7.434 -12.249 2.905 1.00 87.25 218 SER A O 1
ATOM 1720 N N . ALA A 1 219 ? 7.367 -10.341 1.727 1.00 88.19 219 ALA A N 1
ATOM 1721 C CA . ALA A 1 219 ? 8.714 -9.890 2.083 1.00 88.19 219 ALA A CA 1
ATOM 1722 C C . ALA A 1 219 ? 8.787 -9.167 3.440 1.00 88.19 219 ALA A C 1
ATOM 1724 O O . ALA A 1 219 ? 9.879 -8.845 3.910 1.00 88.19 219 ALA A O 1
ATOM 1725 N N . VAL A 1 220 ? 7.639 -8.890 4.065 1.00 92.06 220 VAL A N 1
ATOM 1726 C CA . VAL A 1 220 ? 7.526 -8.058 5.273 1.00 92.06 220 VAL A CA 1
ATOM 1727 C C . VAL A 1 220 ? 6.779 -8.775 6.412 1.00 92.06 220 VAL A C 1
ATOM 1729 O O . VAL A 1 220 ? 5.805 -8.241 6.939 1.00 92.06 220 VAL A O 1
ATOM 1732 N N . PRO A 1 221 ? 7.228 -9.974 6.848 1.00 95.25 221 PRO A N 1
ATOM 1733 C CA . PRO A 1 221 ? 6.539 -10.760 7.880 1.00 95.25 221 PRO A CA 1
ATOM 1734 C C . PRO A 1 221 ? 6.370 -9.996 9.202 1.00 95.25 221 PRO A C 1
ATOM 1736 O O . PRO A 1 221 ? 5.313 -10.079 9.816 1.00 95.25 221 PRO A O 1
ATOM 1739 N N . TYR A 1 222 ? 7.337 -9.145 9.566 1.00 95.94 222 TYR A N 1
ATOM 1740 C CA . TYR A 1 222 ? 7.246 -8.252 10.729 1.00 95.94 222 TYR A CA 1
ATOM 1741 C C . TYR A 1 222 ? 6.002 -7.344 10.705 1.00 95.94 222 TYR A C 1
ATOM 1743 O O . TYR A 1 222 ? 5.484 -6.970 11.752 1.00 95.94 222 TYR A O 1
ATOM 1751 N N . ALA A 1 223 ? 5.521 -6.956 9.518 1.00 96.81 223 ALA A N 1
ATOM 1752 C CA . ALA A 1 223 ? 4.343 -6.109 9.378 1.00 96.81 223 ALA A CA 1
ATOM 1753 C C . ALA A 1 223 ? 3.050 -6.921 9.545 1.00 96.81 223 ALA A C 1
ATOM 1755 O O . ALA A 1 223 ? 2.068 -6.386 10.049 1.00 96.81 223 ALA A O 1
ATOM 1756 N N . VAL A 1 224 ? 3.062 -8.211 9.186 1.00 97.56 224 VAL A N 1
ATOM 1757 C CA . VAL A 1 224 ? 1.969 -9.149 9.491 1.00 97.56 224 VAL A CA 1
ATOM 1758 C C . VAL A 1 224 ? 1.903 -9.395 10.999 1.00 97.56 224 VAL A C 1
ATOM 1760 O O . VAL A 1 224 ? 0.839 -9.217 11.579 1.00 97.56 224 VAL A O 1
ATOM 1763 N N . GLU A 1 225 ? 3.041 -9.675 11.643 1.00 98.06 225 GLU A N 1
ATOM 1764 C CA . GLU A 1 225 ? 3.153 -9.844 13.103 1.00 98.06 225 GLU A CA 1
ATOM 1765 C C . GLU A 1 225 ? 2.591 -8.621 13.859 1.00 98.06 225 GLU A C 1
ATOM 1767 O O . GLU A 1 225 ? 1.778 -8.771 14.766 1.00 98.06 225 GLU A O 1
ATOM 1772 N N . ILE A 1 226 ? 2.934 -7.395 13.436 1.00 98.38 226 ILE A N 1
ATOM 1773 C CA . ILE A 1 226 ? 2.379 -6.150 14.003 1.00 98.38 226 ILE A CA 1
ATOM 1774 C C . ILE A 1 226 ? 0.850 -6.062 13.837 1.00 98.38 226 ILE A C 1
ATOM 1776 O O . ILE A 1 226 ? 0.163 -5.569 14.734 1.00 98.38 226 ILE A O 1
ATOM 1780 N N . VAL A 1 227 ? 0.298 -6.512 12.704 1.00 98.25 227 VAL A N 1
ATOM 1781 C CA . VAL A 1 227 ? -1.156 -6.517 12.470 1.00 98.25 227 VAL A CA 1
ATOM 1782 C C . VAL A 1 227 ? -1.845 -7.562 13.350 1.00 98.25 227 VAL A C 1
ATOM 1784 O O . VAL A 1 227 ? -2.863 -7.241 13.965 1.00 98.25 227 VAL A O 1
ATOM 1787 N N . GLU A 1 228 ? -1.290 -8.773 13.462 1.00 98.00 228 GLU A N 1
ATOM 1788 C CA . GLU A 1 228 ? -1.759 -9.826 14.379 1.00 98.00 228 GLU A CA 1
ATOM 1789 C C . GLU A 1 228 ? -1.767 -9.337 15.836 1.00 98.00 228 GLU A C 1
ATOM 1791 O O . GLU A 1 228 ? -2.704 -9.603 16.590 1.00 98.00 228 GLU A O 1
ATOM 1796 N N . ASP A 1 229 ? -0.768 -8.540 16.218 1.00 98.25 229 ASP A N 1
ATOM 1797 C CA . ASP A 1 229 ? -0.664 -7.964 17.554 1.00 98.25 229 ASP A CA 1
ATOM 1798 C C . ASP A 1 229 ? -1.597 -6.768 17.817 1.00 98.25 229 ASP A C 1
ATOM 1800 O O . ASP A 1 229 ? -1.700 -6.323 18.963 1.00 98.25 229 ASP A O 1
ATOM 1804 N N . LEU A 1 230 ? -2.289 -6.230 16.811 1.00 98.38 230 LEU A N 1
ATOM 1805 C CA . LEU A 1 230 ? -3.199 -5.083 16.960 1.00 98.38 230 LEU A CA 1
ATOM 1806 C C . LEU A 1 230 ? -4.663 -5.435 16.661 1.00 98.38 230 LEU A C 1
ATOM 1808 O O . LEU A 1 230 ? -5.575 -4.855 17.261 1.00 98.38 230 LEU A O 1
ATOM 1812 N N . ILE A 1 231 ? -4.908 -6.407 15.782 1.00 96.06 231 ILE A N 1
ATOM 1813 C CA . ILE A 1 231 ? -6.256 -6.820 15.393 1.00 96.06 231 ILE A CA 1
ATOM 1814 C C . ILE A 1 231 ? -7.043 -7.372 16.593 1.00 96.06 231 ILE A C 1
ATOM 1816 O O . ILE A 1 231 ? -6.537 -8.115 17.431 1.00 96.06 231 ILE A O 1
ATOM 1820 N N . GLY A 1 232 ? -8.300 -6.943 16.725 1.00 95.31 232 GLY A N 1
ATOM 1821 C CA . GLY A 1 232 ? -9.160 -7.298 17.859 1.00 95.31 232 GLY A CA 1
ATOM 1822 C C . GLY A 1 232 ? -8.851 -6.571 19.178 1.00 95.31 232 GLY A C 1
ATOM 1823 O O . GLY A 1 232 ? -9.681 -6.628 20.083 1.00 95.31 232 GLY A O 1
ATOM 1824 N N . LYS A 1 233 ? -7.721 -5.852 19.291 1.00 97.94 233 LYS A N 1
ATOM 1825 C CA . LYS A 1 233 ? -7.399 -4.985 20.446 1.00 97.94 233 LYS A CA 1
ATOM 1826 C C . LYS A 1 233 ? -7.845 -3.533 20.215 1.00 97.94 233 LYS A C 1
ATOM 1828 O O . LYS A 1 233 ? -8.256 -2.861 21.155 1.00 97.94 233 LYS A O 1
ATOM 1833 N N . VAL A 1 234 ? -7.797 -3.075 18.963 1.00 97.94 234 VAL A N 1
ATOM 1834 C CA . VAL A 1 234 ? -8.206 -1.741 18.489 1.00 97.94 234 VAL A CA 1
ATOM 1835 C C . VAL A 1 234 ? -8.842 -1.878 17.090 1.00 97.94 234 VAL A C 1
ATOM 1837 O O . VAL A 1 234 ? -8.516 -2.836 16.382 1.00 97.94 234 VAL A O 1
ATOM 1840 N N . PRO A 1 235 ? -9.759 -0.990 16.652 1.00 98.19 235 PRO A N 1
ATOM 1841 C CA . PRO A 1 235 ? -10.221 -0.971 15.265 1.00 98.19 235 PRO A CA 1
ATOM 1842 C C . PRO A 1 235 ? -9.050 -0.816 14.285 1.00 98.19 235 PRO A C 1
ATOM 1844 O O . PRO A 1 235 ? -8.287 0.143 14.375 1.00 98.19 235 PRO A O 1
ATOM 1847 N N . VAL A 1 236 ? -8.917 -1.747 13.337 1.00 98.31 236 VAL A N 1
ATOM 1848 C CA . VAL A 1 236 ? -7.874 -1.720 12.299 1.00 98.31 236 VAL A CA 1
ATOM 1849 C C . VAL A 1 236 ? -8.478 -1.453 10.922 1.00 98.31 236 VAL A C 1
ATOM 1851 O O . VAL A 1 236 ? -9.530 -1.993 10.576 1.00 98.31 236 VAL A O 1
ATOM 1854 N N . PHE A 1 237 ? -7.796 -0.648 10.111 1.00 98.50 237 PHE A N 1
ATOM 1855 C CA . PHE A 1 237 ? -8.145 -0.397 8.714 1.00 98.50 237 PHE A CA 1
ATOM 1856 C C . PHE A 1 237 ? -6.890 -0.465 7.839 1.00 98.50 237 PHE A C 1
ATOM 1858 O O . PHE A 1 237 ? -5.842 0.050 8.216 1.00 98.50 237 PHE A O 1
ATOM 1865 N N . GLY A 1 238 ? -6.978 -1.109 6.674 1.00 97.88 238 GLY A N 1
ATOM 1866 C CA . GLY A 1 238 ? -5.837 -1.333 5.785 1.00 97.88 238 GLY A CA 1
ATOM 1867 C C . GLY A 1 238 ? -6.137 -0.931 4.347 1.00 97.88 238 GLY A C 1
ATOM 1868 O O . GLY A 1 238 ? -7.205 -1.243 3.826 1.00 97.88 238 GLY A O 1
ATOM 1869 N N . ILE A 1 239 ? -5.186 -0.258 3.695 1.00 96.81 239 ILE A N 1
ATOM 1870 C CA . ILE A 1 239 ? -5.310 0.220 2.310 1.00 96.81 239 ILE A CA 1
ATOM 1871 C C . ILE A 1 239 ? -4.194 -0.393 1.458 1.00 96.81 239 ILE A C 1
ATOM 1873 O O . ILE A 1 239 ? -3.025 -0.260 1.799 1.00 96.81 239 ILE A O 1
ATOM 1877 N N . CYS A 1 240 ? -4.529 -1.021 0.324 1.00 94.31 240 CYS A N 1
ATOM 1878 C CA . CYS A 1 240 ? -3.566 -1.673 -0.581 1.00 94.31 240 CYS A CA 1
ATOM 1879 C C . CYS A 1 240 ? -2.644 -2.668 0.167 1.00 94.31 240 CYS A C 1
ATOM 1881 O O . CYS A 1 240 ? -3.123 -3.726 0.569 1.00 94.31 240 CYS A O 1
ATOM 1883 N N . MET A 1 241 ? -1.374 -2.328 0.418 1.00 93.19 241 MET A N 1
ATOM 1884 C CA . MET A 1 241 ? -0.455 -3.119 1.251 1.00 93.19 241 MET A CA 1
ATOM 1885 C C . MET A 1 241 ? -1.060 -3.440 2.627 1.00 93.19 241 MET A C 1
ATOM 1887 O O . MET A 1 241 ? -1.133 -4.603 3.007 1.00 93.19 241 MET A O 1
ATOM 1891 N N . GLY A 1 242 ? -1.608 -2.450 3.340 1.00 97.19 242 GLY A N 1
ATOM 1892 C CA . GLY A 1 242 ? -2.269 -2.688 4.626 1.00 97.19 242 GLY A CA 1
ATOM 1893 C C . GLY A 1 242 ? -3.467 -3.644 4.546 1.00 97.19 242 GLY A C 1
ATOM 1894 O O . GLY A 1 242 ? -3.727 -4.377 5.493 1.00 97.19 242 GLY A O 1
ATOM 1895 N N . HIS A 1 243 ? -4.177 -3.691 3.414 1.00 97.88 243 HIS A N 1
ATOM 1896 C CA . HIS A 1 243 ? -5.240 -4.678 3.191 1.00 97.88 243 HIS A CA 1
ATOM 1897 C C . HIS A 1 243 ? -4.662 -6.090 3.004 1.00 97.88 243 HIS A C 1
ATOM 1899 O O . HIS A 1 243 ? -5.164 -7.030 3.617 1.00 97.88 243 HIS A O 1
ATOM 1905 N N . GLN A 1 244 ? -3.582 -6.231 2.226 1.00 96.44 244 GLN A N 1
ATOM 1906 C CA . GLN A 1 244 ? -2.872 -7.501 2.014 1.00 96.44 244 GLN A CA 1
ATOM 1907 C C . GLN A 1 244 ? -2.336 -8.078 3.334 1.00 96.44 244 GLN A C 1
ATOM 1909 O O . GLN A 1 244 ? -2.555 -9.256 3.613 1.00 96.44 244 GLN A O 1
ATOM 1914 N N . LEU A 1 245 ? -1.717 -7.236 4.168 1.00 97.69 245 LEU A N 1
ATOM 1915 C CA . LEU A 1 245 ? -1.175 -7.615 5.477 1.00 97.69 245 LEU A CA 1
ATOM 1916 C C . LEU A 1 245 ? -2.275 -8.039 6.463 1.00 97.69 245 LEU A C 1
ATOM 1918 O O . LEU A 1 245 ? -2.124 -9.057 7.131 1.00 97.69 245 LEU A O 1
ATOM 1922 N N . ILE A 1 246 ? -3.415 -7.332 6.504 1.00 98.06 246 ILE A N 1
ATOM 1923 C CA . ILE A 1 246 ? -4.597 -7.772 7.272 1.00 98.06 246 ILE A CA 1
ATOM 1924 C C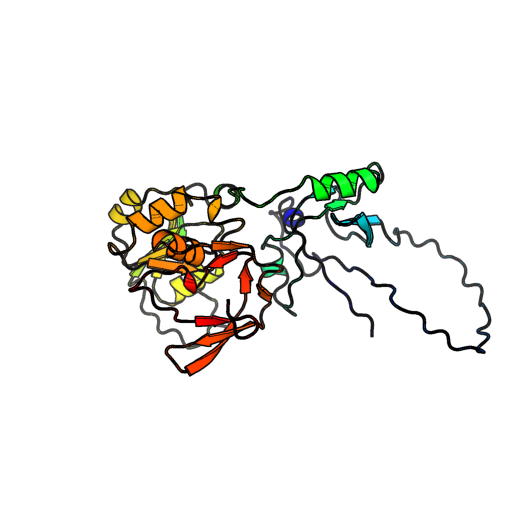 . ILE A 1 246 ? -5.110 -9.124 6.765 1.00 98.06 246 ILE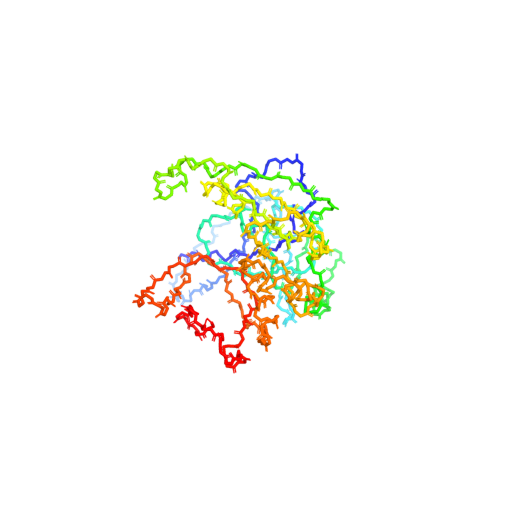 A C 1
ATOM 1926 O O . ILE A 1 246 ? -5.445 -9.987 7.571 1.00 98.06 246 ILE A O 1
ATOM 1930 N N . GLY A 1 247 ? -5.137 -9.349 5.449 1.00 96.88 247 GLY A N 1
ATOM 1931 C CA . GLY A 1 247 ? -5.503 -10.648 4.883 1.00 96.88 247 GLY A CA 1
ATOM 1932 C C . GLY A 1 247 ? -4.591 -11.783 5.343 1.00 96.88 247 GLY A C 1
ATOM 1933 O O . GLY A 1 247 ? -5.092 -12.846 5.699 1.00 96.88 247 GLY A O 1
ATOM 1934 N N . GLN A 1 248 ? -3.275 -11.552 5.382 1.00 96.88 248 GLN A N 1
ATOM 1935 C CA . GLN A 1 248 ? -2.292 -12.528 5.868 1.00 96.88 248 GLN A CA 1
ATOM 1936 C C . GLN A 1 248 ? -2.407 -12.777 7.377 1.00 96.88 248 GLN A C 1
ATOM 1938 O O . GLN A 1 248 ? -2.435 -13.934 7.784 1.00 96.88 248 GLN A O 1
ATOM 1943 N N . ALA A 1 249 ? -2.559 -11.723 8.186 1.00 97.06 249 ALA A N 1
ATOM 1944 C CA . ALA A 1 249 ? -2.772 -11.815 9.637 1.00 97.06 249 ALA A CA 1
ATOM 1945 C C . ALA A 1 249 ? -4.082 -12.543 9.998 1.00 97.06 249 ALA A C 1
ATOM 1947 O O . ALA A 1 249 ? -4.207 -13.172 11.045 1.00 97.06 249 ALA A O 1
ATOM 1948 N N . LEU A 1 250 ? -5.073 -12.494 9.103 1.00 96.50 250 LEU A N 1
ATOM 1949 C CA . LEU A 1 250 ? -6.302 -13.284 9.179 1.00 96.50 250 LEU A CA 1
ATOM 1950 C C . LEU A 1 250 ? -6.149 -14.709 8.607 1.00 96.50 250 LEU A C 1
ATOM 1952 O O . LEU A 1 250 ? -7.149 -15.402 8.461 1.00 96.50 250 LEU A O 1
ATOM 1956 N N . GLY A 1 251 ? -4.941 -15.168 8.267 1.00 95.00 251 GLY A N 1
ATOM 1957 C CA . GLY A 1 251 ? -4.664 -16.518 7.754 1.00 95.00 251 GLY A CA 1
ATOM 1958 C C . GLY A 1 251 ? -4.881 -16.720 6.247 1.00 95.00 251 GLY A C 1
ATOM 1959 O O . GLY A 1 251 ? -4.757 -17.844 5.757 1.00 95.00 251 GLY A O 1
ATOM 1960 N N . GLY A 1 252 ? -5.196 -15.657 5.504 1.00 96.00 252 GLY A N 1
ATOM 1961 C CA . GLY A 1 252 ? -5.303 -15.669 4.046 1.00 96.00 252 GLY A CA 1
ATOM 1962 C C . GLY A 1 252 ? -3.946 -15.719 3.336 1.00 96.00 252 GLY A C 1
ATOM 1963 O O . GLY A 1 252 ? -2.892 -15.423 3.897 1.00 96.00 252 GLY A O 1
ATOM 1964 N N . LYS A 1 253 ? -3.966 -16.075 2.051 1.00 95.06 253 LYS A N 1
ATOM 1965 C CA . LYS A 1 253 ? -2.784 -16.156 1.185 1.00 95.06 253 LYS A CA 1
ATOM 1966 C C . LYS A 1 253 ? -2.788 -15.029 0.167 1.00 95.06 253 LYS A C 1
ATOM 1968 O O . LYS A 1 253 ? -3.784 -14.795 -0.508 1.00 95.06 253 LYS A O 1
ATOM 1973 N N . THR A 1 254 ? -1.642 -14.383 0.001 1.00 94.06 254 THR A N 1
ATOM 1974 C CA . THR A 1 254 ? -1.404 -13.408 -1.067 1.00 94.06 254 THR A CA 1
ATOM 1975 C C . THR A 1 254 ? -0.788 -14.076 -2.293 1.00 94.06 254 THR A C 1
ATOM 1977 O O . THR A 1 254 ? 0.034 -14.983 -2.160 1.00 94.06 254 THR A O 1
ATOM 1980 N N . PHE A 1 255 ? -1.122 -13.595 -3.489 1.00 91.62 255 PHE A N 1
ATOM 1981 C CA . PHE A 1 255 ? -0.521 -14.040 -4.747 1.00 91.62 255 PHE A CA 1
ATOM 1982 C C . PHE A 1 255 ? -0.135 -12.852 -5.633 1.00 91.62 255 PHE A C 1
ATOM 1984 O O . PHE A 1 255 ? -0.771 -11.797 -5.586 1.00 91.62 255 PHE A O 1
ATOM 1991 N N . LYS A 1 256 ? 0.909 -13.018 -6.458 1.00 88.81 256 LYS A N 1
ATOM 1992 C CA . LYS A 1 256 ? 1.280 -12.020 -7.469 1.00 88.81 256 LYS A CA 1
ATOM 1993 C C . LYS A 1 256 ? 0.341 -12.127 -8.667 1.00 88.81 256 LYS A C 1
ATOM 1995 O O . LYS A 1 256 ? 0.221 -13.185 -9.282 1.00 88.81 256 LYS A O 1
ATOM 2000 N N . MET A 1 257 ? -0.303 -11.020 -9.010 1.00 87.81 257 MET A N 1
ATOM 2001 C CA . MET A 1 257 ? -1.159 -10.901 -10.185 1.00 87.81 257 MET A CA 1
ATOM 2002 C C . MET A 1 257 ? -0.311 -10.855 -11.461 1.00 87.81 257 MET A C 1
ATOM 2004 O O . MET A 1 257 ? 0.827 -10.390 -11.446 1.00 87.81 257 MET A O 1
ATOM 2008 N N . LYS A 1 258 ? -0.877 -11.284 -12.596 1.00 83.12 258 LYS A N 1
ATOM 2009 C CA . LYS A 1 258 ? -0.147 -11.330 -13.876 1.00 83.12 258 LYS A CA 1
ATOM 2010 C C . LYS A 1 258 ? 0.321 -9.945 -14.348 1.00 83.12 258 LYS A C 1
ATOM 2012 O O . LYS A 1 258 ? 1.459 -9.807 -14.781 1.00 83.12 258 LYS A O 1
ATOM 2017 N N . PHE A 1 259 ? -0.567 -8.951 -14.262 1.00 79.00 259 PHE A N 1
ATOM 2018 C CA . PHE A 1 259 ? -0.333 -7.556 -14.667 1.00 79.00 259 PHE A CA 1
ATOM 2019 C C . PHE A 1 259 ? -0.975 -6.541 -13.695 1.00 79.00 259 PHE A C 1
ATOM 2021 O O . PHE A 1 259 ? -1.210 -5.391 -14.069 1.00 79.00 259 PHE A O 1
ATOM 2028 N N . GLY A 1 260 ? -1.260 -6.976 -12.460 1.00 86.62 260 GLY A N 1
ATOM 2029 C CA . GLY A 1 260 ? -1.855 -6.157 -11.398 1.00 86.62 260 GLY A CA 1
ATOM 2030 C C . GLY A 1 260 ? -3.068 -5.320 -11.811 1.00 86.62 260 GLY A C 1
ATOM 2031 O O . GLY A 1 260 ? -3.727 -5.580 -12.817 1.00 86.62 260 GLY A O 1
ATOM 2032 N N . HIS A 1 261 ? -3.332 -4.281 -11.027 1.00 87.44 261 HIS A N 1
ATOM 2033 C CA . HIS A 1 261 ? -4.336 -3.263 -11.306 1.00 87.44 261 HIS A CA 1
ATOM 2034 C C . HIS A 1 261 ? -3.731 -1.876 -11.099 1.00 87.44 261 HIS A C 1
ATOM 2036 O O . HIS A 1 261 ? -3.267 -1.554 -10.006 1.00 87.44 261 HIS A O 1
ATOM 2042 N N . HIS A 1 262 ? -3.727 -1.077 -12.166 1.00 84.00 262 HIS A N 1
ATOM 2043 C CA . HIS A 1 262 ? -3.017 0.198 -12.268 1.00 84.00 262 HIS A CA 1
ATOM 2044 C C . HIS A 1 262 ? -3.879 1.167 -13.089 1.00 84.00 262 HIS A C 1
ATOM 2046 O O . HIS A 1 262 ? -3.794 1.203 -14.318 1.00 84.00 262 HIS A O 1
ATOM 2052 N N . GLY A 1 263 ? -4.760 1.921 -12.433 1.00 79.75 263 GLY A N 1
ATOM 2053 C CA . GLY A 1 263 ? -5.762 2.709 -13.148 1.00 79.75 263 GLY A CA 1
ATOM 2054 C C . GLY A 1 263 ? -6.829 3.352 -12.275 1.00 79.75 263 GLY A C 1
ATOM 2055 O O . GLY A 1 263 ? -7.171 2.830 -11.220 1.00 79.75 263 GLY A O 1
ATOM 2056 N N . GLY A 1 264 ? -7.396 4.465 -12.746 1.00 82.19 264 GLY A N 1
ATOM 2057 C CA . GLY A 1 264 ? -8.502 5.194 -12.107 1.00 82.19 264 GLY A CA 1
ATOM 2058 C C . GLY A 1 264 ? -9.913 4.740 -12.508 1.00 82.19 264 GLY A C 1
ATOM 2059 O O . GLY A 1 264 ? -10.867 5.480 -12.285 1.00 82.19 264 GLY A O 1
ATOM 2060 N N . ASN A 1 265 ? -10.051 3.595 -13.185 1.00 86.56 265 ASN A N 1
ATOM 2061 C CA . ASN A 1 265 ? -11.295 3.155 -13.826 1.00 86.56 265 ASN A CA 1
ATOM 2062 C C . ASN A 1 265 ? -11.683 1.693 -13.524 1.00 86.56 265 ASN A C 1
ATOM 2064 O O . ASN A 1 265 ? -12.410 1.085 -14.311 1.00 86.56 265 ASN A O 1
ATOM 2068 N N . HIS A 1 266 ? -11.199 1.113 -12.422 1.00 88.62 266 HIS A N 1
ATOM 2069 C CA . HIS A 1 266 ? -11.496 -0.280 -12.077 1.00 88.62 266 HIS A CA 1
ATOM 2070 C C . HIS A 1 266 ? -12.896 -0.406 -11.444 1.00 88.62 266 HIS A C 1
ATOM 2072 O O . HIS A 1 266 ? -13.170 0.281 -10.458 1.00 88.62 266 HIS A O 1
ATOM 2078 N N . PRO A 1 267 ? -13.793 -1.260 -11.974 1.00 94.38 267 PRO A N 1
ATOM 2079 C CA . PRO A 1 267 ? -15.104 -1.498 -11.386 1.00 94.38 267 PRO A CA 1
ATOM 2080 C C . PRO A 1 267 ? -15.005 -2.505 -10.235 1.00 94.38 267 PRO A C 1
ATOM 2082 O O . PRO A 1 267 ? -14.575 -3.644 -10.419 1.00 94.38 267 PRO A O 1
ATOM 2085 N N . VAL A 1 268 ? -15.447 -2.101 -9.048 1.00 96.50 268 VAL A N 1
ATOM 2086 C CA . VAL A 1 268 ? -15.470 -2.929 -7.838 1.00 96.50 268 VAL A CA 1
ATOM 2087 C C . VAL A 1 268 ? -16.919 -3.135 -7.402 1.00 96.50 268 VAL A C 1
ATOM 2089 O O . VAL A 1 268 ? -17.666 -2.177 -7.210 1.00 96.50 268 VAL A O 1
ATOM 2092 N N . GLY A 1 269 ? -17.341 -4.389 -7.263 1.00 94.94 269 GLY A N 1
ATOM 2093 C CA . GLY A 1 269 ? -18.669 -4.750 -6.775 1.00 94.94 269 GLY A CA 1
ATOM 2094 C C . GLY A 1 269 ? -18.699 -4.769 -5.251 1.00 94.94 269 GLY A C 1
ATOM 2095 O O . GLY A 1 269 ? -18.039 -5.605 -4.640 1.00 94.94 269 GLY A O 1
ATOM 2096 N N . ASN A 1 270 ? -19.482 -3.881 -4.640 1.00 95.38 270 ASN A N 1
ATOM 2097 C CA . ASN A 1 270 ? -19.746 -3.865 -3.203 1.00 95.38 270 ASN A CA 1
ATOM 2098 C C . ASN A 1 270 ? -20.833 -4.901 -2.878 1.00 95.38 270 ASN A C 1
ATOM 2100 O O . ASN A 1 270 ? -22.028 -4.656 -3.082 1.00 95.38 270 ASN A O 1
ATOM 2104 N N . LEU A 1 271 ? -20.420 -6.067 -2.377 1.00 94.12 271 LEU A N 1
ATOM 2105 C CA . LEU A 1 271 ? -21.299 -7.221 -2.166 1.00 94.12 271 LEU A CA 1
ATOM 2106 C C . LEU A 1 271 ? -22.342 -6.979 -1.066 1.00 94.12 271 LEU A C 1
ATOM 2108 O O . LEU A 1 271 ? -23.451 -7.502 -1.149 1.00 94.12 271 LEU A O 1
ATOM 2112 N N . ARG A 1 272 ? -22.033 -6.129 -0.076 1.00 93.62 272 ARG A N 1
ATOM 2113 C CA . ARG A 1 272 ? -22.973 -5.763 1.000 1.00 93.62 272 ARG A CA 1
ATOM 2114 C C . ARG A 1 272 ? -24.098 -4.846 0.531 1.00 93.62 272 ARG A C 1
ATOM 2116 O O . ARG A 1 272 ? -25.188 -4.878 1.094 1.00 93.62 272 ARG A O 1
ATOM 2123 N N . ARG A 1 273 ? -23.822 -3.985 -0.453 1.00 93.19 273 ARG A N 1
ATOM 2124 C CA . ARG A 1 273 ? -24.754 -2.943 -0.922 1.00 93.19 273 ARG A CA 1
ATOM 2125 C C . ARG A 1 273 ? -25.395 -3.256 -2.273 1.00 93.19 273 ARG A C 1
ATOM 2127 O O . ARG A 1 273 ? -26.341 -2.569 -2.648 1.00 93.19 273 ARG A O 1
ATOM 2134 N N . GLY A 1 274 ? -24.888 -4.252 -3.001 1.00 93.88 274 GLY A N 1
ATOM 2135 C CA . GLY A 1 274 ? -25.365 -4.601 -4.341 1.00 93.88 274 GLY A CA 1
ATOM 2136 C C . GLY A 1 274 ? -25.105 -3.507 -5.383 1.00 93.88 274 GLY A C 1
ATOM 2137 O O . GLY A 1 274 ? -25.863 -3.386 -6.342 1.00 93.88 274 GLY A O 1
ATOM 2138 N N . CYS A 1 275 ? -24.071 -2.682 -5.187 1.00 93.81 275 CYS A N 1
ATOM 2139 C CA . CYS A 1 275 ? -23.722 -1.571 -6.074 1.00 93.81 275 CYS A CA 1
ATOM 2140 C C . CYS A 1 275 ? -22.295 -1.694 -6.621 1.00 93.81 275 CYS A C 1
ATOM 2142 O O . CYS A 1 275 ? -21.461 -2.403 -6.061 1.00 93.81 275 CYS A O 1
ATOM 2144 N N . VAL A 1 276 ? -22.016 -0.982 -7.714 1.00 94.38 276 VAL A N 1
ATOM 2145 C CA . VAL A 1 276 ? -20.679 -0.895 -8.316 1.00 94.38 276 VAL A CA 1
ATOM 2146 C C . VAL A 1 276 ? -20.054 0.448 -7.964 1.00 94.38 276 VAL A C 1
ATOM 2148 O O . VAL A 1 276 ? -20.700 1.490 -8.081 1.00 94.38 276 VAL A O 1
ATOM 2151 N N . GLU A 1 277 ? -18.794 0.415 -7.556 1.00 93.88 277 GLU A N 1
ATOM 2152 C CA . GLU A 1 277 ? -17.965 1.571 -7.237 1.00 93.88 277 GLU A CA 1
ATOM 2153 C C . GLU A 1 277 ? -16.794 1.611 -8.234 1.00 93.88 277 GLU A C 1
ATOM 2155 O O . GLU A 1 277 ? -16.238 0.570 -8.583 1.00 93.88 277 GLU A O 1
ATOM 2160 N N . ILE A 1 278 ? -16.433 2.793 -8.742 1.00 93.31 278 ILE A N 1
ATOM 2161 C CA . ILE A 1 278 ? -15.258 2.954 -9.613 1.00 93.31 278 ILE A CA 1
ATOM 2162 C C . ILE A 1 278 ? -14.083 3.376 -8.739 1.00 93.31 278 ILE A C 1
ATOM 2164 O O . ILE A 1 278 ? -14.147 4.426 -8.098 1.00 93.31 278 ILE A O 1
ATOM 2168 N N . SER A 1 279 ? -13.025 2.567 -8.701 1.00 90.25 279 SER A N 1
ATOM 2169 C CA . SER A 1 279 ? -11.866 2.796 -7.840 1.00 90.25 279 SER A CA 1
ATOM 2170 C C . SER A 1 279 ? -10.591 3.128 -8.615 1.00 90.25 279 SER A C 1
ATOM 2172 O O . SER A 1 279 ? -10.400 2.754 -9.778 1.00 90.25 279 SER A O 1
ATOM 2174 N N . ALA A 1 280 ? -9.694 3.829 -7.918 1.00 85.56 280 ALA A N 1
ATOM 2175 C CA . ALA A 1 280 ? -8.294 3.920 -8.288 1.00 85.56 280 ALA A CA 1
ATOM 2176 C C . ALA A 1 280 ? -7.538 2.734 -7.677 1.00 85.56 280 ALA A C 1
ATOM 2178 O O . ALA A 1 280 ? -7.540 2.562 -6.459 1.00 85.56 280 ALA A O 1
ATOM 2179 N N . GLN A 1 281 ? -6.889 1.938 -8.523 1.00 86.19 281 GLN A N 1
ATOM 2180 C CA . GLN A 1 281 ? -6.070 0.795 -8.130 1.00 86.19 281 GLN A CA 1
ATOM 2181 C C . GLN A 1 281 ? -4.607 1.036 -8.505 1.00 86.19 281 GLN A C 1
ATOM 2183 O O . GLN A 1 281 ? -4.315 1.579 -9.573 1.00 86.19 281 GLN A O 1
ATOM 2188 N N . ASN A 1 282 ? -3.698 0.620 -7.623 1.00 84.38 282 ASN A N 1
ATOM 2189 C CA . ASN A 1 282 ? -2.264 0.534 -7.893 1.00 84.38 282 ASN A CA 1
ATOM 2190 C C . ASN A 1 282 ? -1.664 -0.594 -7.036 1.00 84.38 282 ASN A C 1
ATOM 2192 O O . ASN A 1 282 ? -1.163 -0.351 -5.937 1.00 84.38 282 ASN A O 1
ATOM 2196 N N . HIS A 1 283 ? -1.821 -1.844 -7.482 1.00 85.62 283 HIS A N 1
ATOM 2197 C CA . HIS A 1 283 ? -1.333 -3.027 -6.768 1.00 85.62 283 HIS A CA 1
ATOM 2198 C C . HIS A 1 283 ? -0.974 -4.182 -7.713 1.00 85.62 283 HIS A C 1
ATOM 2200 O O . HIS A 1 283 ? -1.628 -4.412 -8.728 1.00 85.62 283 HIS A O 1
ATOM 2206 N N . ASN A 1 284 ? 0.054 -4.952 -7.341 1.00 86.19 284 ASN A N 1
ATOM 2207 C CA . ASN A 1 284 ? 0.495 -6.156 -8.060 1.00 86.19 284 ASN A CA 1
ATOM 2208 C C . ASN A 1 284 ? 0.234 -7.471 -7.316 1.00 86.19 284 ASN A C 1
ATOM 2210 O O . ASN A 1 284 ? 0.483 -8.545 -7.864 1.00 86.19 284 ASN A O 1
ATOM 2214 N N . TYR A 1 285 ? -0.272 -7.393 -6.088 1.00 90.62 285 TYR A N 1
ATOM 2215 C CA . TYR A 1 285 ? -0.619 -8.542 -5.262 1.00 90.62 285 TYR A CA 1
ATOM 2216 C C . TYR A 1 285 ? -2.084 -8.443 -4.842 1.00 90.62 285 TYR A C 1
ATOM 2218 O O . TYR A 1 285 ? -2.603 -7.343 -4.640 1.00 90.62 285 TYR A O 1
ATOM 2226 N N . ALA A 1 286 ? -2.741 -9.588 -4.719 1.00 93.31 286 ALA A N 1
ATOM 2227 C CA . ALA A 1 286 ? -4.101 -9.718 -4.211 1.00 93.31 286 ALA A CA 1
ATOM 2228 C C . ALA A 1 286 ? -4.149 -10.844 -3.171 1.00 93.31 286 ALA A C 1
ATOM 2230 O O . ALA A 1 286 ? -3.224 -11.658 -3.093 1.00 93.31 286 ALA A O 1
ATOM 2231 N N . ILE A 1 287 ? -5.203 -10.873 -2.359 1.00 95.38 287 ILE A N 1
ATOM 2232 C CA . ILE A 1 287 ? -5.499 -11.992 -1.458 1.00 95.38 287 ILE A CA 1
ATOM 2233 C C . ILE A 1 287 ? -6.356 -12.992 -2.233 1.00 95.38 287 ILE A C 1
ATOM 2235 O O . ILE A 1 287 ? -7.280 -12.586 -2.924 1.00 95.38 287 ILE A O 1
ATOM 2239 N N . ASP A 1 288 ? -6.065 -14.285 -2.121 1.00 94.94 288 ASP A N 1
ATOM 2240 C CA . ASP A 1 288 ? -6.913 -15.351 -2.659 1.00 94.94 288 ASP A CA 1
ATOM 2241 C C . ASP A 1 288 ? -8.187 -15.483 -1.799 1.00 94.94 288 ASP A C 1
ATOM 2243 O O . ASP A 1 288 ? -8.084 -15.924 -0.646 1.00 94.94 288 ASP A O 1
ATOM 2247 N N . PRO A 1 289 ? -9.392 -15.161 -2.314 1.00 92.62 289 PRO A N 1
ATOM 2248 C CA . PRO A 1 289 ? -10.623 -15.240 -1.529 1.00 92.62 289 PRO A CA 1
ATOM 2249 C C . PRO A 1 289 ? -10.944 -16.663 -1.053 1.00 92.62 289 PRO A C 1
ATOM 2251 O O . PRO A 1 289 ? -11.563 -16.827 -0.004 1.00 92.62 289 PRO A O 1
ATOM 2254 N N . ALA A 1 290 ? -10.496 -17.697 -1.777 1.00 94.19 290 ALA A N 1
ATOM 2255 C CA . ALA A 1 290 ? -10.696 -19.097 -1.401 1.00 94.19 290 ALA A CA 1
ATOM 2256 C C . ALA A 1 290 ? -9.756 -19.562 -0.272 1.00 94.19 290 ALA A C 1
ATOM 2258 O O . ALA A 1 290 ? -9.942 -20.650 0.276 1.00 94.19 290 ALA A O 1
ATOM 2259 N N . SER A 1 291 ? -8.755 -18.751 0.084 1.00 96.12 291 SER A N 1
ATOM 2260 C CA . SER A 1 291 ? -7.818 -19.027 1.178 1.00 96.12 291 SER A CA 1
ATOM 2261 C C . SER A 1 291 ? -8.241 -18.441 2.530 1.00 96.12 291 SER A C 1
ATOM 2263 O O . SER A 1 291 ? -7.657 -18.805 3.549 1.00 96.12 291 SER A O 1
ATOM 2265 N N . LEU A 1 292 ? -9.231 -17.543 2.548 1.00 95.38 292 LEU A N 1
ATOM 2266 C CA . LEU A 1 292 ? -9.699 -16.874 3.761 1.00 95.38 292 LEU A CA 1
ATOM 2267 C C . LEU A 1 292 ? -10.446 -17.855 4.687 1.00 95.38 292 LEU A C 1
ATOM 2269 O O . LEU A 1 292 ? -11.274 -18.636 4.209 1.00 95.38 292 LEU A O 1
ATOM 2273 N N . PRO A 1 293 ? -10.202 -17.832 6.011 1.00 95.12 293 PRO A N 1
ATOM 2274 C CA . PRO A 1 293 ? -10.879 -18.732 6.933 1.00 95.12 293 PRO A CA 1
ATOM 2275 C C . PRO A 1 293 ? -12.316 -18.298 7.241 1.00 95.12 293 PRO A C 1
ATOM 2277 O O . PRO A 1 293 ? -12.734 -17.156 7.035 1.00 95.12 293 PRO A O 1
ATOM 2280 N N . VAL A 1 294 ? -13.072 -19.238 7.813 1.00 94.06 294 VAL A N 1
ATOM 2281 C CA . VAL A 1 294 ? -14.438 -19.011 8.301 1.00 94.06 294 VAL A CA 1
ATOM 2282 C C . VAL A 1 294 ? -14.458 -17.849 9.298 1.00 94.06 294 VAL A C 1
ATOM 2284 O O . VAL A 1 294 ? -13.730 -17.860 10.286 1.00 94.06 294 VAL A O 1
ATOM 2287 N N . GLY A 1 295 ? -15.331 -16.871 9.049 1.00 91.44 295 GLY A N 1
ATOM 2288 C CA . GLY A 1 295 ? -15.467 -15.654 9.854 1.00 91.44 295 GLY A CA 1
ATOM 2289 C C . GLY A 1 295 ? -14.940 -14.393 9.164 1.00 91.44 295 GLY A C 1
ATOM 2290 O O . GLY A 1 295 ? -15.354 -13.298 9.537 1.00 91.44 295 GLY A O 1
ATOM 2291 N N . VAL A 1 296 ? -14.110 -14.525 8.123 1.00 95.38 296 VAL A N 1
ATOM 2292 C CA . VAL A 1 296 ? -13.734 -13.398 7.257 1.00 95.38 296 VAL A CA 1
ATOM 2293 C C . VAL A 1 296 ? -14.755 -13.261 6.127 1.00 95.38 296 VAL A C 1
ATOM 2295 O O . VAL A 1 296 ? -15.058 -14.223 5.424 1.00 95.38 296 VAL A O 1
ATOM 2298 N N . GLU A 1 297 ? -15.299 -12.058 5.945 1.00 94.75 297 GLU A N 1
ATOM 2299 C CA . GLU A 1 297 ? -16.291 -11.767 4.907 1.00 94.75 297 GLU A CA 1
ATOM 2300 C C . GLU A 1 297 ? -15.655 -10.990 3.747 1.00 94.75 297 GLU A C 1
ATOM 2302 O O . GLU A 1 297 ? -15.131 -9.889 3.935 1.00 94.75 297 GLU A O 1
ATOM 2307 N N . VAL A 1 298 ? -15.749 -11.529 2.529 1.00 95.88 298 VAL A N 1
ATOM 2308 C CA . VAL A 1 298 ? -15.395 -10.798 1.304 1.00 95.88 298 VAL A CA 1
ATOM 2309 C C . VAL A 1 298 ? -16.455 -9.724 1.063 1.00 95.88 298 VAL A C 1
ATOM 2311 O O . VAL A 1 298 ? -17.606 -10.029 0.764 1.00 95.88 298 VAL A O 1
ATOM 2314 N N . THR A 1 299 ? -16.075 -8.455 1.211 1.00 96.69 299 THR A N 1
ATOM 2315 C CA . THR A 1 299 ? -17.010 -7.319 1.092 1.00 96.69 299 THR A CA 1
ATOM 2316 C C . THR A 1 299 ? -17.040 -6.699 -0.303 1.00 96.69 299 THR A C 1
ATOM 2318 O O . THR A 1 299 ? -18.046 -6.102 -0.690 1.00 96.69 299 THR A O 1
ATOM 2321 N N . HIS A 1 300 ? -15.947 -6.848 -1.052 1.00 97.19 300 HIS A N 1
ATOM 2322 C CA . HIS A 1 300 ? -15.726 -6.252 -2.363 1.00 97.19 300 HIS A CA 1
ATOM 2323 C C . HIS A 1 300 ? -14.994 -7.245 -3.268 1.00 97.19 300 HIS A C 1
ATOM 2325 O O . HIS A 1 300 ? -14.147 -7.989 -2.781 1.00 97.19 300 HIS A O 1
ATOM 2331 N N . ILE A 1 301 ? -15.308 -7.223 -4.564 1.00 95.75 301 ILE A N 1
ATOM 2332 C CA . ILE A 1 301 ? -14.606 -7.976 -5.616 1.00 95.75 301 ILE A CA 1
ATOM 2333 C C . ILE A 1 301 ? -14.383 -7.083 -6.837 1.00 95.75 301 ILE A C 1
ATOM 2335 O O . ILE A 1 301 ? -15.221 -6.232 -7.148 1.00 95.75 301 ILE A O 1
ATOM 2339 N N . ASN A 1 302 ? -13.286 -7.271 -7.561 1.00 94.62 302 ASN A N 1
ATOM 2340 C CA . ASN A 1 302 ? -13.081 -6.618 -8.849 1.00 94.62 302 ASN A CA 1
ATOM 2341 C C . ASN A 1 302 ? -13.933 -7.294 -9.934 1.00 94.62 302 ASN A C 1
ATOM 2343 O O . ASN A 1 302 ? -13.887 -8.508 -10.110 1.00 94.62 302 ASN A O 1
ATOM 2347 N N . LEU A 1 303 ? -14.715 -6.520 -10.687 1.00 93.75 303 LEU A N 1
ATOM 2348 C CA . LEU A 1 303 ? -15.650 -7.069 -11.676 1.00 93.75 303 LEU A CA 1
ATOM 2349 C C . LEU A 1 303 ? -15.003 -7.407 -13.029 1.00 93.75 303 LEU A C 1
ATOM 2351 O O . LEU A 1 303 ? -15.673 -7.978 -13.887 1.00 93.75 303 LEU A O 1
ATOM 2355 N N . ASN A 1 304 ? -13.723 -7.075 -13.233 1.00 91.38 304 ASN A N 1
ATOM 2356 C CA . ASN A 1 304 ? -12.991 -7.442 -14.447 1.00 91.38 304 ASN A CA 1
ATOM 2357 C C . ASN A 1 304 ? -12.428 -8.873 -14.388 1.00 91.38 304 ASN A C 1
ATOM 2359 O O . ASN A 1 304 ? -12.385 -9.546 -15.418 1.00 91.38 304 ASN A O 1
ATOM 2363 N N . ASP A 1 305 ? -11.969 -9.325 -13.217 1.00 92.50 305 ASP A N 1
ATOM 2364 C CA . ASP A 1 305 ? -11.240 -10.592 -13.046 1.00 92.50 305 ASP A CA 1
ATOM 2365 C C . ASP A 1 305 ? -11.638 -11.416 -11.803 1.00 92.50 305 ASP A C 1
ATOM 2367 O O . ASP A 1 305 ? -11.263 -12.585 -11.717 1.00 92.50 305 ASP A O 1
ATOM 2371 N N . ASN A 1 306 ? -12.483 -10.879 -10.915 1.00 90.94 306 ASN A N 1
ATOM 2372 C CA . ASN A 1 306 ? -12.904 -11.464 -9.631 1.00 90.94 306 ASN A CA 1
ATOM 2373 C C . ASN A 1 306 ? -11.791 -11.566 -8.568 1.00 90.94 306 ASN A C 1
ATOM 2375 O O . ASN A 1 306 ? -11.886 -12.421 -7.686 1.00 90.94 306 ASN A O 1
ATOM 2379 N N . SER A 1 307 ? -10.764 -10.703 -8.635 1.00 88.88 307 SER A N 1
ATOM 2380 C CA . SER A 1 307 ? -9.803 -10.502 -7.532 1.00 88.88 307 SER A CA 1
ATOM 2381 C C . SER A 1 307 ? -10.445 -9.833 -6.317 1.00 88.88 307 SER A C 1
ATOM 2383 O O . SER A 1 307 ? -11.164 -8.829 -6.558 1.00 88.88 307 SER A O 1
#

Organism: Vanilla planifolia (NCBI:txid51239)

Sequence (307 aa):
MSHTVRFLMSHMVRDHMNHTVRPRDCMTIESHGVVGIIPNVRIAQIALNKVDRPWKTADTRLALEDGSIWMAKSFGARGTQVGEVVFNTSLTGYQEILTDPSYAGVLSTEESKSDKELVEMARQWKIVGVDLISDVSCKTPYTWSEKTDLEWEFKNVVDHGEEFHVVAYDFGIKHNILRRLASYGCKITVVPSKWPAAETLEMKPDGVLFSNGPGDPSAVPYAVEIVEDLIGKVPVFGICMGHQLIGQALGGKTFKMKFGHHGGNHPVGNLRRGCVEISAQNHNYAIDPASLPVGVEVTHINLNDNS

pLDDT: mean 75.02, std 24.49, range [20.48, 98.75]

InterPro domains:
  IPR002474 Carbamoyl-phosphate synthase small subunit, N-terminal domain [PF00988] (62-105)
  IPR002474 Carbamoyl-phosphate synthase small subunit, N-terminal domain [SM01097] (58-134)
  IPR017926 Glutamine amidotransferase [PF00117] (168-306)
  IPR029062 Class I glutamine amidotransferase-like [G3DSA:3.40.50.880] (126-307)
  IPR029062 Class I glutamine amidotransferase-like [SSF52317] (154-306)
  IPR035686 Carbamoyl-phosphate synthase small subunit, GATase1 domain [cd01744] (166-307)
  IPR036480 Carbamoyl-phosphate synthase small subunit, N-terminal domain superfamily [G3DSA:3.50.30.20] (58-111)
  IPR036480 Carbamoyl-phosphate synthase small subunit, N-terminal domain superfamily [SSF52021] (59-106)

Foldseek 3Di:
DFDWFWKAALVQPPPPPPDDDDPQQTWTQRPPDDDDDDPDDDDPDDPDPPPPDPDDPFQKWKAALVLDIGTTHDPGDAAKDWAFIAGFAAPDDVVVCSNAGHDTIMMHSDPPDDSVNRNVSSNPDDLALDQPQQVQWDDAKDKDQAADDPVPDPDPQDCPAQPFEEEEERSNADCVVSNPCNSNNHTYIYGYLQDALVVVVVVVGQEYEYGAHDTDLVNCVSSLVSLLSPPPVHHYDYDASGVVSVCVVQQWDKDFAPRFHHYQAWWKQQPVVRDIDGHGDDHGMDTDPVRGDPPDDDGIATPVPRD

Radius of gyration: 23.19 Å; chains: 1; bounding box: 54×42×82 Å